Protein AF-A0A1W9L4B0-F1 (afdb_monomer)

Sequence (351 aa):
MLAENKHLSEQSFVSPEITARKERYLELEELLEFAAEQGKLQPAQITGEDGSLETISLADEVKALKAIFFYGKPLTSDELSRAEARQEKLYAAMIELVKPVAVDTLRATSSKEKNFVKRSSPLVGIFLGKWSVGHNFFRQTFWLAILLVLLLITSFVTKNLVQDTSVETWVFKILNVFDAFTLGAIGAIVFLYKNLTTFYVDRTLDPDKLATDWLRIFMGALSGGLMAMLFSEQAGISSSVDQLGLGAGAAGFLAGYSVEYFYRTLDRIIDALVPGKGADNPRRPQPSPEQLQQETLIALLNRTTDPEDKAAIRRLLASTVGGQTVPPAEERFPDKEKQREIAPDTSSAVG

Secondary structure (DSSP, 8-state):
---S-SSSS------HHHHHHHHHHHHHHHHHHHHHHTT--PPEEEE-TTS-EEEE-HHHHHHHHHIIIIISPPPPHHHHHHHHHHHHHHHHHHHHHHTT--HHHHHHH-S--------S-HHHHHHHTT--HHHHHHHHHHHHHHHHHHHHHHHHHHHHHSTT--S-HHHHHHHHHHHHHHHHHHHHHHHHHHHHHHHHHTT---HHHHHHHHHHHHHHHHHHHHHHHHHHHH----SSSGGG-HHHHHHHHHHHHTHHHHHHHHHHHHHHHSTTS-TTS--PPPPPHHHHHHHHHHHHHHH---HHHHHHHHHHHHHHTTS--PPPGGGS---TTTTSS----------

pLDDT: mean 82.15, std 15.05, range [46.22, 97.62]

Mean predicted aligned error: 11.8 Å

Nearest PDB structures (foldseek):
  7a0g-assembly1_FFF  TM=1.495E-01  e=9.382E+00  Serratia marcescens

Solvent-accessible surface area (backbone atoms only — not comparable to full-atom values): 20446 Å² total; per-residue (Å²): 145,88,83,87,72,79,80,74,76,72,71,64,85,72,52,69,66,60,53,53,49,52,51,57,49,49,52,48,52,52,51,50,50,50,31,51,76,68,70,60,73,61,68,42,76,42,72,43,98,87,67,47,78,41,78,41,55,61,68,60,52,54,52,52,50,47,44,55,79,76,71,48,71,93,69,53,74,65,59,46,54,52,50,50,55,51,50,52,53,52,44,54,53,46,43,65,73,44,59,89,33,47,70,68,12,41,54,24,61,32,87,80,58,74,79,72,75,85,71,91,47,72,70,54,44,72,73,46,57,90,58,21,64,47,57,34,50,56,46,48,54,48,54,49,50,52,52,49,52,51,50,49,50,50,54,52,50,52,59,68,71,50,74,84,56,95,74,61,77,61,61,59,53,52,50,58,54,48,48,24,23,44,35,0,27,48,21,17,46,54,45,48,51,58,52,49,52,53,28,53,76,67,30,50,36,52,70,77,54,52,63,54,50,53,53,46,30,53,50,5,13,53,46,0,24,52,44,15,50,55,46,60,68,69,52,79,63,90,59,86,71,61,81,70,54,50,66,33,46,49,47,2,18,52,33,4,42,34,44,70,58,46,52,58,47,50,52,52,50,50,58,68,71,44,88,79,72,62,91,80,65,67,75,70,68,76,63,49,75,66,50,50,50,50,53,51,51,52,52,47,48,73,66,54,84,54,70,66,59,42,53,52,48,50,52,52,52,45,62,75,62,66,76,63,80,75,75,70,79,81,79,76,64,78,66,76,75,72,69,72,81,77,72,82,84,89,80,85,81,88,133

Radius of gyration: 32.41 Å; Cα contacts (8 Å, |Δi|>4): 277; chains: 1; bounding box: 70×121×82 Å

Structure (mmCIF, N/CA/C/O backbone):
data_AF-A0A1W9L4B0-F1
#
_entry.id   AF-A0A1W9L4B0-F1
#
loop_
_atom_site.group_PDB
_atom_site.id
_atom_site.type_symbol
_atom_site.label_atom_id
_atom_site.label_alt_id
_atom_site.label_comp_id
_atom_site.label_asym_id
_atom_site.label_entity_id
_atom_site.label_seq_id
_atom_site.pdbx_PDB_ins_code
_atom_site.Cartn_x
_atom_site.Cartn_y
_atom_site.Cartn_z
_atom_site.occupancy
_atom_site.B_iso_or_equiv
_atom_site.auth_seq_id
_atom_site.auth_comp_id
_atom_site.auth_asym_id
_atom_site.auth_atom_id
_atom_site.pdbx_PDB_model_num
ATOM 1 N N . MET A 1 1 ? 11.310 38.223 41.262 1.00 47.50 1 MET A N 1
ATOM 2 C CA . MET A 1 1 ? 11.555 37.268 40.157 1.00 47.50 1 MET A CA 1
ATOM 3 C C . MET A 1 1 ? 11.846 35.856 40.693 1.00 47.50 1 MET A C 1
ATOM 5 O O . MET A 1 1 ? 12.902 35.316 40.413 1.00 47.50 1 MET A O 1
ATOM 9 N N . LEU A 1 2 ? 10.950 35.253 41.490 1.00 49.56 2 LEU A N 1
ATOM 10 C CA . LEU A 1 2 ? 11.159 33.902 42.061 1.00 49.56 2 LEU A CA 1
ATOM 11 C C . LEU A 1 2 ? 9.832 33.168 42.377 1.00 49.56 2 LEU A C 1
ATOM 13 O O . LEU A 1 2 ? 9.786 32.302 43.241 1.00 49.56 2 LEU A O 1
ATOM 17 N N . ALA A 1 3 ? 8.738 33.517 41.687 1.00 49.25 3 ALA A N 1
ATOM 18 C CA . ALA A 1 3 ? 7.396 32.976 41.953 1.00 49.25 3 ALA A CA 1
ATOM 19 C C . ALA A 1 3 ? 6.744 32.290 40.734 1.00 49.25 3 ALA A C 1
ATOM 21 O O . ALA A 1 3 ? 5.537 32.087 40.720 1.00 49.25 3 ALA A O 1
ATOM 22 N N . GLU A 1 4 ? 7.528 31.908 39.722 1.00 50.75 4 GLU A N 1
ATOM 23 C CA . GLU A 1 4 ? 7.013 31.381 38.446 1.00 50.75 4 GLU A CA 1
ATOM 24 C C . GLU A 1 4 ? 7.604 30.002 38.105 1.00 50.75 4 GLU A C 1
ATOM 26 O O . GLU A 1 4 ? 7.985 29.729 36.976 1.00 50.75 4 GLU A O 1
ATOM 31 N N . ASN A 1 5 ? 7.750 29.123 39.104 1.00 51.97 5 ASN A N 1
ATOM 32 C CA . ASN A 1 5 ? 8.267 27.765 38.869 1.00 51.97 5 ASN A CA 1
ATOM 33 C C . ASN A 1 5 ? 7.573 26.662 39.685 1.00 51.97 5 ASN A C 1
ATOM 35 O O . ASN A 1 5 ? 8.077 25.547 39.778 1.00 51.97 5 ASN A O 1
ATOM 39 N N . LYS A 1 6 ? 6.398 26.943 40.269 1.00 52.62 6 LYS A N 1
ATOM 40 C CA . LYS A 1 6 ? 5.636 25.952 41.054 1.00 52.62 6 LYS A CA 1
ATOM 41 C C . LYS A 1 6 ? 4.584 25.175 40.247 1.00 52.62 6 LYS A C 1
ATOM 43 O O . LYS A 1 6 ? 4.010 24.235 40.774 1.00 52.62 6 LYS A O 1
ATOM 48 N N . HIS A 1 7 ? 4.362 25.523 38.976 1.00 52.81 7 HIS A N 1
ATOM 49 C CA . HIS A 1 7 ? 3.397 24.835 38.102 1.00 52.81 7 HIS A CA 1
ATOM 50 C C . HIS A 1 7 ? 3.998 23.717 37.233 1.00 52.81 7 HIS A C 1
ATOM 52 O O . HIS A 1 7 ? 3.255 23.014 36.557 1.00 52.81 7 HIS A O 1
ATOM 58 N N . LEU A 1 8 ? 5.322 23.515 37.256 1.00 53.22 8 LEU A N 1
ATOM 59 C CA . LEU A 1 8 ? 5.997 22.505 36.426 1.00 53.22 8 LEU A CA 1
ATOM 60 C C . LEU A 1 8 ? 6.306 21.186 37.158 1.00 53.22 8 LEU A C 1
ATOM 62 O O . LEU A 1 8 ? 6.739 20.238 36.511 1.00 53.22 8 LEU A O 1
ATOM 66 N N . SER A 1 9 ? 6.063 21.081 38.473 1.00 52.91 9 SER A N 1
ATOM 67 C CA . SER A 1 9 ? 6.316 19.845 39.239 1.00 52.91 9 SER A CA 1
ATOM 68 C C . SER A 1 9 ? 5.077 18.975 39.480 1.00 52.91 9 SER A C 1
ATOM 70 O O . SER A 1 9 ? 5.201 17.906 40.064 1.00 52.91 9 SER A O 1
ATOM 72 N N . GLU A 1 10 ? 3.897 19.395 39.019 1.00 50.81 10 GLU A N 1
ATOM 73 C CA . GLU A 1 10 ? 2.692 18.553 38.951 1.00 50.81 10 GLU A CA 1
ATOM 74 C C . GLU A 1 10 ? 2.517 17.950 37.549 1.00 50.81 10 GLU A C 1
ATOM 76 O O . GLU A 1 10 ? 1.405 17.734 37.067 1.00 50.81 10 GLU A O 1
ATOM 81 N N . GLN A 1 11 ? 3.623 17.576 36.894 1.00 54.09 11 GLN A N 1
ATOM 82 C CA . GLN A 1 11 ? 3.571 16.406 36.0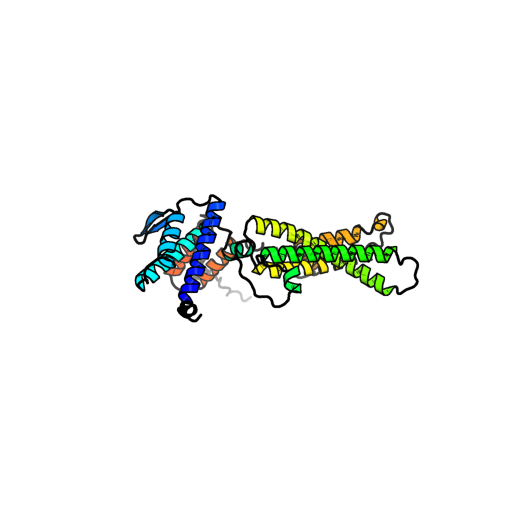18 1.00 54.09 11 GLN A CA 1
ATOM 83 C C . GLN A 1 11 ? 3.329 15.190 36.915 1.00 54.09 11 GLN A C 1
ATOM 85 O O . GLN A 1 11 ? 4.239 14.441 37.262 1.00 54.09 11 GLN A O 1
ATOM 90 N N . SER A 1 12 ? 2.075 15.059 37.354 1.00 56.56 12 SER A N 1
ATOM 91 C CA . SER A 1 12 ? 1.538 13.849 37.949 1.00 56.56 12 SER A CA 1
ATOM 92 C C . SER A 1 12 ? 2.010 12.677 37.099 1.00 56.56 12 SER A C 1
ATOM 94 O O . SER A 1 12 ? 1.970 12.742 35.869 1.00 56.56 12 SER A O 1
ATOM 96 N N . PHE A 1 13 ? 2.526 11.639 37.753 1.00 63.25 13 PHE A N 1
ATOM 97 C CA . PHE A 1 13 ? 2.801 10.359 37.118 1.00 63.25 13 PHE A CA 1
ATOM 98 C C . PHE A 1 13 ? 1.479 9.845 36.541 1.00 63.25 13 PHE A C 1
ATOM 100 O O . PHE A 1 13 ? 0.714 9.153 37.209 1.00 63.25 13 PHE A O 1
ATOM 107 N N . VAL A 1 14 ? 1.167 10.249 35.310 1.00 73.81 14 VAL A N 1
ATOM 108 C CA . VAL A 1 14 ? 0.061 9.683 34.556 1.00 73.81 14 VAL A CA 1
ATOM 109 C C . VAL A 1 14 ? 0.474 8.246 34.308 1.00 73.81 14 VAL A C 1
ATOM 111 O O . VAL A 1 14 ? 1.443 7.992 33.591 1.00 73.81 14 VAL A O 1
ATOM 114 N N . SER A 1 15 ? -0.214 7.316 34.972 1.00 83.69 15 SER A N 1
ATOM 115 C CA . SER A 1 15 ? 0.025 5.891 34.777 1.00 83.69 15 SER A CA 1
ATOM 116 C C . SER A 1 15 ? -0.012 5.585 33.273 1.00 83.69 15 SER A C 1
ATOM 118 O O . SER A 1 15 ? -0.924 6.071 32.591 1.00 83.69 15 SER A O 1
ATOM 120 N N . PRO A 1 16 ? 0.941 4.802 32.735 1.00 86.38 16 PRO A N 1
ATOM 121 C CA . PRO A 1 16 ? 0.972 4.438 31.317 1.00 86.38 16 PRO A CA 1
ATOM 122 C C . PRO A 1 16 ? -0.358 3.840 30.830 1.00 86.38 16 PRO A C 1
ATOM 124 O O . PRO A 1 16 ? -0.740 4.054 29.682 1.00 86.38 16 PRO A O 1
ATOM 127 N N . GLU A 1 17 ? -1.116 3.188 31.715 1.00 87.31 17 GLU A N 1
ATOM 128 C CA . GLU A 1 17 ? -2.459 2.674 31.425 1.00 87.31 17 GLU A CA 1
ATOM 129 C C . GLU A 1 17 ? -3.461 3.775 31.054 1.00 87.31 17 GLU A C 1
ATOM 131 O O . GLU A 1 17 ? -4.246 3.616 30.123 1.00 87.31 17 GLU A O 1
ATOM 136 N N . ILE A 1 18 ? -3.440 4.917 31.752 1.00 83.81 18 ILE A N 1
ATOM 137 C CA . ILE A 1 18 ? -4.347 6.040 31.464 1.00 83.81 18 ILE A CA 1
ATOM 138 C C . ILE A 1 18 ? -4.028 6.623 30.086 1.00 83.81 18 ILE A C 1
ATOM 140 O O . ILE A 1 18 ? -4.938 6.988 29.342 1.00 83.81 18 ILE A O 1
ATOM 144 N N . THR A 1 19 ? -2.746 6.693 29.733 1.00 86.00 19 THR A N 1
ATOM 145 C CA . THR A 1 19 ? -2.309 7.162 28.415 1.00 86.00 19 THR A CA 1
ATOM 146 C C . THR A 1 19 ? -2.777 6.214 27.310 1.00 86.00 19 THR A C 1
ATOM 148 O O . THR A 1 19 ? -3.401 6.678 26.360 1.00 86.00 19 THR A O 1
ATOM 151 N N . ALA A 1 20 ? -2.579 4.901 27.472 1.00 88.62 20 ALA A N 1
ATOM 152 C CA . ALA A 1 20 ? -3.029 3.899 26.502 1.00 88.62 20 ALA A CA 1
ATOM 153 C C . ALA A 1 20 ? -4.559 3.913 26.303 1.00 88.62 20 ALA A C 1
ATOM 155 O O . ALA A 1 20 ? -5.052 3.800 25.183 1.00 88.62 20 ALA A O 1
ATOM 156 N N . ARG A 1 21 ? -5.333 4.119 27.378 1.00 88.56 21 ARG A N 1
ATOM 157 C CA . ARG A 1 21 ? -6.800 4.263 27.302 1.00 88.56 21 ARG A CA 1
ATOM 158 C C . ARG A 1 21 ? -7.223 5.488 26.502 1.00 88.56 21 ARG A C 1
ATOM 160 O O . ARG A 1 21 ? -8.105 5.397 25.650 1.00 88.56 21 ARG A O 1
ATOM 167 N N . LYS A 1 22 ? -6.585 6.633 26.767 1.00 88.50 22 LYS A N 1
ATOM 168 C CA . LYS A 1 22 ? -6.836 7.872 26.021 1.00 88.50 22 LYS A CA 1
ATOM 169 C C . LYS A 1 22 ? -6.526 7.693 24.541 1.00 88.50 22 LYS A C 1
ATOM 171 O O . LYS A 1 22 ? -7.301 8.162 23.719 1.00 88.50 22 LYS A O 1
ATOM 176 N N . GLU A 1 23 ? -5.445 6.993 24.212 1.00 89.81 23 GLU A N 1
ATOM 177 C CA . GLU A 1 23 ? -5.080 6.681 22.830 1.00 89.81 23 GLU A CA 1
ATOM 178 C C . GLU A 1 23 ? -6.158 5.841 22.133 1.00 89.81 23 GLU A C 1
ATOM 180 O O . GLU A 1 23 ? -6.678 6.267 21.105 1.00 89.81 23 GLU A O 1
ATOM 185 N N . ARG A 1 24 ? -6.613 4.740 22.747 1.00 90.56 24 ARG A N 1
ATOM 186 C CA . ARG A 1 24 ? -7.722 3.930 22.205 1.00 90.56 24 ARG A CA 1
ATOM 187 C C . ARG A 1 24 ? -9.030 4.712 22.059 1.00 90.56 24 ARG A C 1
ATOM 189 O O . ARG A 1 24 ? -9.841 4.415 21.187 1.00 90.56 24 ARG A O 1
ATOM 196 N N . TYR A 1 25 ? -9.293 5.678 22.939 1.00 92.94 25 TYR A N 1
ATOM 197 C CA . TYR A 1 25 ? -10.479 6.526 22.815 1.00 92.94 25 TYR A CA 1
ATOM 198 C C . TYR A 1 25 ? -10.352 7.473 21.612 1.00 92.94 25 TYR A C 1
ATOM 200 O O . TYR A 1 25 ? -11.316 7.665 20.876 1.00 92.94 25 TYR A O 1
ATOM 208 N N . LEU A 1 26 ? -9.167 8.050 21.393 1.00 90.94 26 LEU A N 1
ATOM 209 C CA . LEU A 1 26 ? -8.913 8.902 20.231 1.00 90.94 26 LEU A CA 1
ATOM 210 C C . LEU A 1 26 ? -9.076 8.120 18.922 1.00 90.94 26 LEU A C 1
ATOM 212 O O . LEU A 1 26 ? -9.670 8.644 17.989 1.00 90.94 26 LEU A O 1
ATOM 216 N N . GLU A 1 27 ? -8.652 6.855 18.878 1.00 92.69 27 GLU A N 1
ATOM 217 C CA . GLU A 1 27 ? -8.907 5.964 17.732 1.00 92.69 27 GLU A CA 1
ATOM 218 C C . GLU A 1 27 ? -10.403 5.796 17.451 1.00 92.69 27 GLU A C 1
ATOM 220 O O . GLU A 1 27 ? -10.841 5.846 16.303 1.00 92.69 27 GLU A O 1
ATOM 225 N N . LEU A 1 28 ? -11.205 5.627 18.506 1.00 94.56 28 LEU A N 1
ATOM 226 C CA . LEU A 1 28 ? -12.656 5.529 18.386 1.00 94.56 28 LEU A CA 1
ATOM 227 C C . LEU A 1 28 ? -13.274 6.836 17.863 1.00 94.56 28 LEU A C 1
ATOM 229 O O . LEU A 1 28 ? -14.196 6.795 17.050 1.00 94.56 28 LEU A O 1
ATOM 233 N N . GLU A 1 29 ? -12.764 7.989 18.302 1.00 94.12 29 GLU A N 1
ATOM 234 C CA . GLU A 1 29 ? -13.189 9.307 17.812 1.00 94.12 29 GLU A CA 1
ATOM 235 C C . GLU A 1 29 ? -12.826 9.505 16.329 1.00 94.12 29 GLU A C 1
ATOM 237 O O . GLU A 1 29 ? -13.650 10.006 15.565 1.00 94.12 29 GLU A O 1
ATOM 242 N N . GLU A 1 30 ? -11.650 9.049 15.893 1.00 92.88 30 GLU A N 1
ATOM 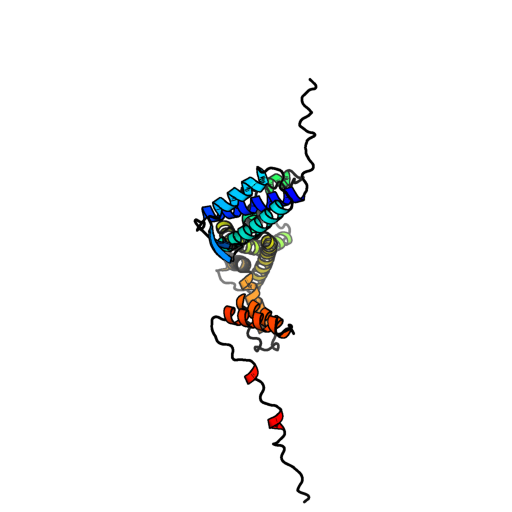243 C CA . GLU A 1 30 ? -11.241 9.077 14.482 1.00 92.88 30 GLU A CA 1
ATOM 244 C C . GLU A 1 30 ? -12.115 8.172 13.603 1.00 92.88 30 GLU A C 1
ATOM 246 O O . GLU A 1 30 ? -12.530 8.579 12.515 1.00 92.88 30 GLU A O 1
ATOM 251 N N . LEU A 1 31 ? -12.447 6.967 14.080 1.00 94.56 31 LEU A N 1
ATOM 252 C CA . LEU A 1 31 ? -13.381 6.066 13.397 1.00 94.56 31 LEU A CA 1
ATOM 253 C C . LEU A 1 31 ? -14.778 6.684 13.283 1.00 94.56 31 LEU A C 1
ATOM 255 O O . LEU A 1 31 ? -15.398 6.603 12.222 1.00 94.56 31 LEU A O 1
ATOM 259 N N . LEU A 1 32 ? -15.262 7.318 14.356 1.00 95.00 32 LEU A N 1
ATOM 260 C CA . LEU A 1 32 ? -16.547 8.013 14.375 1.00 95.00 32 LEU A CA 1
ATOM 261 C C . LEU A 1 32 ? -16.565 9.172 13.370 1.00 95.00 32 LEU A C 1
ATOM 263 O O . LEU A 1 32 ? -17.523 9.296 12.608 1.00 95.00 32 LEU A O 1
ATOM 267 N N . GLU A 1 33 ? -15.523 10.010 13.356 1.00 93.56 33 GLU A N 1
ATOM 268 C CA . GLU A 1 33 ? -15.392 11.123 12.409 1.00 93.56 33 GLU A CA 1
ATOM 269 C C . GLU A 1 33 ? -15.383 10.602 10.968 1.00 93.56 33 GLU A C 1
ATOM 271 O O . GLU A 1 33 ? -16.130 11.099 10.127 1.00 93.56 33 GLU A O 1
ATOM 276 N N . PHE A 1 34 ? -14.626 9.538 10.691 1.00 93.75 34 PHE A N 1
ATOM 277 C CA . PHE A 1 34 ? -14.614 8.917 9.371 1.00 93.75 34 PHE A CA 1
ATOM 278 C C . PHE A 1 34 ? -15.983 8.341 8.977 1.00 93.75 34 PHE A C 1
ATOM 280 O O . PHE A 1 34 ? -16.453 8.570 7.862 1.00 93.75 34 PHE A O 1
ATOM 287 N N . ALA A 1 35 ? -16.667 7.635 9.882 1.00 93.75 35 ALA A N 1
ATOM 288 C CA . ALA A 1 35 ? -18.017 7.133 9.633 1.00 93.75 35 ALA A CA 1
ATOM 289 C C . ALA A 1 35 ? -19.009 8.279 9.356 1.00 93.75 35 ALA A C 1
ATOM 291 O O . ALA A 1 35 ? -19.893 8.134 8.505 1.00 93.75 35 ALA A O 1
ATOM 292 N N . ALA A 1 36 ? -18.841 9.424 10.028 1.00 93.94 36 ALA A N 1
ATOM 293 C CA . ALA A 1 36 ? -19.621 10.638 9.796 1.00 93.94 36 ALA A CA 1
ATOM 294 C C . ALA A 1 36 ? -19.380 11.213 8.398 1.00 93.94 36 ALA A C 1
ATOM 296 O O . ALA A 1 36 ? -20.339 11.476 7.673 1.00 93.94 36 ALA A O 1
ATOM 297 N N . GLU A 1 37 ? -18.112 11.355 8.000 1.00 92.06 37 GLU A N 1
ATOM 298 C CA . GLU A 1 37 ? -17.707 11.839 6.673 1.00 92.06 37 GLU A CA 1
ATOM 299 C C . GLU A 1 37 ? -18.273 10.962 5.546 1.00 92.06 37 GLU A C 1
ATOM 301 O O . GLU A 1 37 ? -18.650 11.470 4.492 1.00 92.06 37 GLU A O 1
ATOM 306 N N . GLN A 1 38 ? -18.376 9.651 5.777 1.00 92.12 38 GLN A N 1
ATOM 307 C CA . GLN A 1 38 ? -18.944 8.692 4.825 1.00 92.12 38 GLN A CA 1
ATOM 308 C C . GLN A 1 38 ? -20.481 8.634 4.845 1.00 92.12 38 GLN A C 1
ATOM 310 O O . GLN A 1 38 ? -21.070 7.854 4.098 1.00 92.12 38 GLN A O 1
ATOM 315 N N . GLY A 1 39 ? -21.151 9.399 5.716 1.00 92.69 39 GLY A N 1
ATOM 316 C CA . GLY A 1 39 ? -22.606 9.329 5.889 1.00 92.69 39 GLY A CA 1
ATOM 317 C C . GLY A 1 39 ? -23.094 7.972 6.413 1.00 92.69 39 GLY A C 1
ATOM 318 O O . GLY A 1 39 ? -24.256 7.616 6.222 1.00 92.69 39 GLY A O 1
ATOM 319 N N . LYS A 1 40 ? -22.212 7.198 7.061 1.00 91.56 40 LYS A N 1
ATOM 320 C CA . LYS A 1 40 ? -22.497 5.851 7.577 1.00 91.56 40 LYS A CA 1
ATOM 321 C C . LYS A 1 40 ? -22.986 5.843 9.025 1.00 91.56 40 LYS A C 1
ATOM 323 O O . LYS A 1 40 ? -23.277 4.770 9.538 1.00 91.56 40 LYS A O 1
ATOM 328 N N . LEU A 1 41 ? -23.112 7.001 9.679 1.00 90.00 41 LEU A N 1
ATOM 329 C CA . LEU A 1 41 ? -23.672 7.122 11.032 1.00 90.00 41 LEU A CA 1
ATOM 330 C C . LEU A 1 41 ? -25.184 6.870 11.045 1.00 90.00 41 LEU A C 1
ATOM 332 O O . LEU A 1 41 ? -25.990 7.774 11.250 1.00 90.00 41 LEU A O 1
ATOM 336 N N . GLN A 1 42 ? -25.574 5.627 10.807 1.00 87.88 42 GLN A N 1
ATOM 337 C CA . GLN A 1 42 ? -26.910 5.153 11.121 1.00 87.88 42 GLN A CA 1
ATOM 338 C C . GLN A 1 42 ? -26.923 4.662 12.575 1.00 87.88 42 GLN A C 1
ATOM 340 O O . GLN A 1 42 ? -25.891 4.197 13.069 1.00 87.88 42 GLN A O 1
ATOM 345 N N . PRO A 1 43 ? -28.057 4.784 13.287 1.00 86.56 43 PRO A N 1
ATOM 346 C CA . PRO A 1 43 ? -28.186 4.212 14.621 1.00 86.56 43 PRO A CA 1
ATOM 347 C C . PRO A 1 43 ? -27.888 2.711 14.554 1.00 86.56 43 PRO A C 1
ATOM 349 O O . PRO A 1 43 ? -28.512 1.981 13.782 1.00 86.56 43 PRO A O 1
ATOM 352 N N . ALA A 1 44 ? -26.911 2.263 15.340 1.00 84.19 44 ALA A N 1
ATOM 353 C CA . ALA A 1 44 ? -26.537 0.859 15.398 1.00 84.19 44 ALA A CA 1
ATOM 354 C C . ALA A 1 44 ? -27.460 0.133 16.378 1.00 84.19 44 ALA A C 1
ATOM 356 O O . ALA A 1 44 ? -27.790 0.662 17.442 1.00 84.19 44 ALA A O 1
ATOM 357 N N . GLN A 1 45 ? -27.873 -1.081 16.017 1.00 84.38 45 GLN A N 1
ATOM 358 C CA . GLN A 1 45 ? -28.513 -1.987 16.962 1.00 84.38 45 GLN A CA 1
ATOM 359 C C . GLN A 1 45 ? -27.411 -2.686 17.748 1.00 84.38 45 GLN A C 1
ATOM 361 O O . GLN A 1 45 ? -26.637 -3.457 17.184 1.00 84.38 45 GLN A O 1
ATOM 366 N N . ILE A 1 46 ? -27.317 -2.379 19.036 1.00 82.56 46 ILE A N 1
ATOM 367 C CA . ILE A 1 46 ? -26.367 -3.009 19.947 1.00 82.56 46 ILE A CA 1
ATOM 368 C C . ILE A 1 46 ? -27.176 -3.862 20.919 1.00 82.56 46 ILE A C 1
ATOM 370 O O . ILE A 1 46 ? -28.215 -3.439 21.423 1.00 82.56 46 ILE A O 1
ATOM 374 N N . THR A 1 47 ? -26.703 -5.078 21.178 1.00 81.44 47 THR A N 1
ATOM 375 C CA . THR A 1 47 ? -27.291 -5.940 22.202 1.00 81.44 47 THR A CA 1
ATOM 376 C C . THR A 1 47 ? -26.949 -5.389 23.590 1.00 81.44 47 THR A C 1
ATOM 378 O O . THR A 1 47 ? -25.772 -5.330 23.968 1.00 81.44 47 THR A O 1
ATOM 381 N N . GLY A 1 48 ? -27.974 -4.978 24.336 1.00 82.75 48 GLY A N 1
ATOM 382 C CA . GLY A 1 48 ? -27.893 -4.523 25.721 1.00 82.75 48 GLY A CA 1
ATOM 383 C C . GLY A 1 48 ? -27.417 -5.621 26.677 1.00 82.75 48 GLY A C 1
ATOM 384 O O . GLY A 1 48 ? -27.311 -6.795 26.315 1.00 82.75 48 GLY A O 1
ATOM 385 N N . GLU A 1 49 ? -27.106 -5.247 27.922 1.00 83.19 49 GLU A N 1
ATOM 386 C CA . GLU A 1 49 ? -26.670 -6.204 28.959 1.00 83.19 49 GLU A CA 1
ATOM 387 C C . GLU A 1 49 ? -27.744 -7.249 29.298 1.00 83.19 49 GLU A C 1
ATOM 389 O O . GLU A 1 49 ? -27.416 -8.364 29.696 1.00 83.19 49 GLU A O 1
ATOM 394 N N . ASP A 1 50 ? -29.016 -6.910 29.093 1.00 89.06 50 ASP A N 1
ATOM 395 C CA . ASP A 1 50 ? -30.173 -7.789 29.268 1.00 89.06 50 ASP A CA 1
ATOM 396 C C . ASP A 1 50 ? -30.489 -8.645 28.024 1.00 89.06 50 ASP A C 1
ATOM 398 O O . ASP A 1 50 ? -31.445 -9.421 28.028 1.00 89.06 50 ASP A O 1
ATOM 402 N N . GLY A 1 51 ? -29.691 -8.521 26.958 1.00 86.62 51 GLY A N 1
ATOM 403 C CA . GLY A 1 51 ? -29.908 -9.208 25.687 1.00 86.62 51 GLY A CA 1
ATOM 404 C C . GLY A 1 51 ? -30.917 -8.524 24.759 1.00 86.62 51 GLY A C 1
ATOM 405 O O . GLY A 1 51 ? -31.161 -9.037 23.665 1.00 86.62 51 GLY A O 1
ATOM 406 N N . SER A 1 52 ? -31.503 -7.390 25.154 1.00 90.88 52 SER A N 1
ATOM 407 C CA . SER A 1 52 ? -32.411 -6.629 24.293 1.00 90.88 52 SER A CA 1
ATOM 408 C C . SER A 1 52 ? -31.646 -5.906 23.175 1.00 90.88 52 SER A C 1
ATOM 410 O O . SER A 1 52 ? -30.472 -5.574 23.318 1.00 90.88 52 SER A O 1
ATOM 412 N N . LEU A 1 53 ? -32.282 -5.696 22.019 1.00 88.69 53 LEU A N 1
ATOM 413 C CA . LEU A 1 53 ? -31.706 -4.890 20.938 1.00 88.69 53 LEU A CA 1
ATOM 414 C C . LEU A 1 53 ? -32.061 -3.425 21.181 1.00 88.69 53 LEU A C 1
ATOM 416 O O . LEU A 1 53 ? -33.209 -3.024 20.991 1.00 88.69 53 LEU A O 1
ATOM 420 N N . GLU A 1 54 ? -31.073 -2.628 21.567 1.00 90.12 54 GLU A N 1
ATOM 421 C CA . GLU A 1 54 ? -31.226 -1.187 21.720 1.00 90.12 54 GLU A CA 1
ATOM 422 C C . GLU A 1 54 ? -30.676 -0.480 20.477 1.00 90.12 54 GLU A C 1
ATOM 424 O O . GLU A 1 54 ? -29.555 -0.732 20.029 1.00 90.12 54 GLU A O 1
ATOM 429 N N . THR A 1 55 ? -31.465 0.423 19.892 1.00 89.31 55 THR A N 1
ATOM 430 C CA . THR A 1 55 ? -30.961 1.368 18.888 1.00 89.31 55 THR A CA 1
ATOM 431 C C . THR A 1 55 ? -30.265 2.508 19.597 1.00 89.31 55 THR A C 1
ATOM 433 O O . THR A 1 55 ? -30.921 3.358 20.201 1.00 89.31 55 THR A O 1
ATOM 436 N N . ILE A 1 56 ? -28.942 2.538 19.488 1.00 88.69 56 ILE A N 1
ATOM 437 C CA . ILE A 1 56 ? -28.122 3.531 20.162 1.00 88.69 56 ILE A CA 1
ATOM 438 C C . ILE A 1 56 ? -27.445 4.430 19.124 1.00 88.69 56 ILE A C 1
ATOM 440 O O . ILE A 1 56 ? -26.915 3.982 18.103 1.00 88.69 56 ILE A O 1
ATOM 444 N N . SER A 1 57 ? -27.468 5.736 19.390 1.00 93.75 57 SER A N 1
ATOM 445 C CA . SER A 1 57 ? -26.692 6.721 18.642 1.00 93.75 57 SER A CA 1
ATOM 446 C C . SER A 1 57 ? -25.218 6.583 19.020 1.00 93.75 57 SER A C 1
ATOM 448 O O . SER A 1 57 ? -24.789 7.016 20.090 1.00 93.75 57 SER A O 1
ATOM 450 N N . LEU A 1 58 ? -24.429 5.978 18.129 1.00 92.94 58 LEU A N 1
ATOM 451 C CA . LEU A 1 58 ? -22.993 5.764 18.331 1.00 92.94 58 LEU A CA 1
ATOM 452 C C . LEU A 1 58 ? -22.240 7.062 18.681 1.00 92.94 58 LEU A C 1
ATOM 454 O O . LEU A 1 58 ? -21.295 7.042 19.464 1.00 92.94 58 LEU A O 1
ATOM 458 N N . ALA A 1 59 ? -22.663 8.202 18.129 1.00 93.69 59 ALA A N 1
ATOM 459 C CA . ALA A 1 59 ? -22.044 9.494 18.413 1.00 93.69 59 ALA A CA 1
ATOM 460 C C . ALA A 1 59 ? -22.266 9.947 19.867 1.00 93.69 59 ALA A C 1
ATO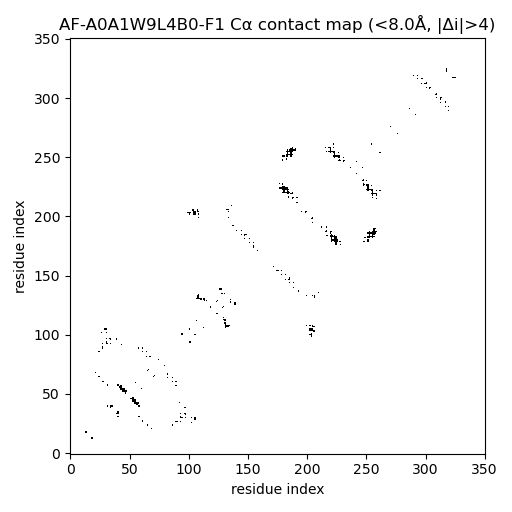M 462 O O . ALA A 1 59 ? -21.342 10.455 20.508 1.00 93.69 59 ALA A O 1
ATOM 463 N N . ASP A 1 60 ? -23.471 9.739 20.401 1.00 94.75 60 ASP A N 1
ATOM 464 C CA . ASP A 1 60 ? -23.809 10.119 21.776 1.00 94.75 60 ASP A CA 1
ATOM 465 C C . ASP A 1 60 ? -23.078 9.235 22.791 1.00 94.75 60 ASP A C 1
ATOM 467 O O . ASP A 1 60 ? -22.589 9.721 23.811 1.00 94.75 60 ASP A O 1
ATOM 471 N N . GLU A 1 61 ? -22.912 7.958 22.461 1.00 93.88 61 GLU A N 1
ATOM 472 C CA . GLU A 1 61 ? -22.152 6.979 23.236 1.00 93.88 61 GLU A CA 1
ATOM 473 C C . GLU A 1 61 ? -20.668 7.319 23.348 1.00 93.88 61 GLU A C 1
ATOM 475 O O . GLU A 1 61 ? -20.104 7.368 24.445 1.00 93.88 61 GLU A O 1
ATOM 480 N N . VAL A 1 62 ? -20.033 7.620 22.213 1.00 94.00 62 VAL A N 1
ATOM 481 C CA . VAL A 1 62 ? -18.632 8.055 22.188 1.00 94.00 62 VAL A CA 1
ATOM 482 C C . VAL A 1 62 ? -18.475 9.350 22.989 1.00 94.00 62 VAL A C 1
ATOM 484 O O . VAL A 1 62 ? -17.555 9.475 23.798 1.00 94.00 62 VAL A O 1
ATOM 487 N N . LYS A 1 63 ? -19.418 10.293 22.867 1.00 94.94 63 LYS A N 1
ATOM 488 C CA . LYS A 1 63 ? -19.416 11.534 23.654 1.00 94.94 63 LYS A CA 1
ATOM 489 C C . LYS A 1 63 ? -19.576 11.281 25.159 1.00 94.94 63 LYS A C 1
ATOM 491 O O . LYS A 1 63 ? -18.910 11.950 25.955 1.00 94.94 63 LYS A O 1
ATOM 496 N N . ALA A 1 64 ? -20.410 10.321 25.556 1.00 93.88 64 ALA A N 1
ATOM 497 C CA . ALA A 1 64 ? -20.559 9.911 26.950 1.00 93.88 64 ALA A CA 1
ATOM 498 C C . ALA A 1 64 ? -19.257 9.299 27.496 1.00 93.88 64 ALA A C 1
ATOM 500 O O . ALA A 1 64 ? -18.811 9.676 28.582 1.00 93.88 64 ALA A O 1
ATOM 501 N N . LEU A 1 65 ? -18.581 8.443 26.720 1.00 93.19 65 LEU A N 1
ATOM 502 C CA . LEU A 1 65 ? -17.258 7.920 27.081 1.00 93.19 65 LEU A CA 1
ATOM 503 C C . LEU A 1 65 ? -16.200 9.025 27.190 1.00 93.19 65 LEU A C 1
ATOM 505 O O . LEU A 1 65 ? -15.379 8.989 28.109 1.00 93.19 65 LEU A O 1
ATOM 509 N N . LYS A 1 66 ? -16.244 10.050 26.329 1.00 94.38 66 LYS A N 1
ATOM 510 C CA . LYS A 1 66 ? -15.355 11.221 26.437 1.00 94.38 66 LYS A CA 1
ATOM 511 C C . LYS A 1 66 ? -15.483 11.902 27.791 1.00 94.38 66 LYS A C 1
ATOM 513 O O . LYS A 1 66 ? -14.479 12.254 28.411 1.00 94.38 66 LYS A O 1
ATOM 518 N N . ALA A 1 67 ? -16.724 12.094 28.242 1.00 93.12 67 ALA A N 1
ATOM 519 C CA . ALA A 1 67 ? -17.017 12.707 29.531 1.00 93.12 67 ALA A CA 1
ATOM 520 C C . ALA A 1 67 ? -16.381 11.912 30.677 1.00 93.12 67 ALA A C 1
ATOM 522 O O . ALA A 1 67 ? -15.757 12.506 31.554 1.00 93.12 67 ALA A O 1
ATOM 523 N N . ILE A 1 68 ? -16.460 10.581 30.610 1.00 89.75 68 ILE A N 1
ATOM 524 C CA . ILE A 1 68 ? -15.888 9.666 31.601 1.00 89.75 68 ILE A CA 1
ATOM 525 C C . ILE A 1 68 ? -14.353 9.743 31.608 1.00 89.75 68 ILE A C 1
ATOM 527 O O . ILE A 1 68 ? -13.764 10.014 32.652 1.00 89.75 68 ILE A O 1
ATOM 531 N N . PHE A 1 69 ? -13.694 9.572 30.457 1.00 89.31 69 PHE A N 1
ATOM 532 C CA . PHE A 1 69 ? -12.229 9.457 30.399 1.00 89.31 69 PHE A CA 1
ATOM 533 C C . PHE A 1 69 ? -11.463 10.782 30.538 1.00 89.31 69 PHE A C 1
ATOM 535 O O . PHE A 1 69 ? -10.300 10.768 30.953 1.00 89.31 69 PHE A O 1
ATOM 542 N N . PHE A 1 70 ? -12.066 11.922 30.180 1.00 90.00 70 PHE A N 1
ATOM 543 C CA . PHE A 1 70 ? -11.364 13.216 30.150 1.00 90.00 70 PHE A CA 1
ATOM 544 C C . PHE A 1 70 ? -11.837 14.219 31.200 1.00 90.00 70 PHE A C 1
ATOM 546 O O . PHE A 1 70 ? -11.042 15.065 31.608 1.00 90.00 70 PHE A O 1
ATOM 553 N N . TYR A 1 71 ? -13.098 14.145 31.632 1.00 87.56 71 TYR A N 1
ATOM 554 C CA . TYR A 1 71 ? -13.714 15.177 32.475 1.00 87.56 71 TYR A CA 1
ATOM 555 C C . TYR A 1 71 ? -14.299 14.633 33.788 1.00 87.56 71 TYR A C 1
ATOM 557 O O . TYR A 1 71 ? -14.759 15.412 34.624 1.00 87.56 71 TYR A O 1
ATOM 565 N N . GLY A 1 72 ? -14.286 13.313 33.978 1.00 82.75 72 GLY A N 1
ATOM 566 C CA . GLY A 1 72 ? -14.821 12.651 35.159 1.00 82.75 72 GLY A CA 1
ATOM 567 C C . GLY A 1 72 ? -13.984 12.874 36.419 1.00 82.75 72 GLY A C 1
ATOM 568 O O . GLY A 1 72 ? -12.787 13.161 36.376 1.00 82.75 72 GLY A O 1
ATOM 569 N N . LYS A 1 73 ? -14.633 12.691 37.574 1.00 89.62 73 LYS A N 1
ATOM 570 C CA . LYS A 1 73 ? -13.937 12.446 38.847 1.00 89.62 73 LYS A CA 1
ATOM 571 C C . LYS A 1 73 ? -13.090 11.167 38.721 1.00 89.62 73 LYS A C 1
ATOM 573 O O . LYS A 1 73 ? -13.396 10.346 37.858 1.00 89.62 73 LYS A O 1
ATOM 578 N N . PRO A 1 74 ? -12.057 10.969 39.563 1.00 87.75 74 PRO A N 1
ATOM 579 C CA . PRO A 1 74 ? -11.334 9.700 39.606 1.00 87.75 74 PRO A CA 1
ATOM 580 C C . PRO A 1 74 ? -12.329 8.542 39.736 1.00 87.75 74 PRO A C 1
ATOM 582 O O . PRO A 1 74 ? -13.099 8.487 40.695 1.00 87.75 74 PRO A O 1
ATOM 585 N N . LEU A 1 75 ? -12.338 7.684 38.718 1.00 88.62 75 LEU A N 1
ATOM 586 C CA . LEU A 1 75 ? -13.263 6.565 38.587 1.00 88.62 75 LEU A CA 1
ATOM 587 C C . LEU A 1 75 ? -12.901 5.467 39.578 1.00 88.62 75 LEU A C 1
ATOM 589 O O . LEU A 1 75 ? -11.723 5.202 39.835 1.00 88.62 75 LEU A O 1
ATOM 593 N N . THR A 1 76 ? -13.921 4.799 40.103 1.00 93.19 76 THR A N 1
ATOM 594 C CA . THR A 1 76 ? -13.713 3.535 40.809 1.00 93.19 76 THR A CA 1
ATOM 595 C C . THR A 1 76 ? -13.259 2.454 39.823 1.00 93.19 76 THR A C 1
ATOM 597 O O . THR A 1 76 ? -13.525 2.533 38.621 1.00 93.19 76 THR A O 1
ATOM 600 N N . SER A 1 77 ? -12.569 1.423 40.321 1.00 92.12 77 SER A N 1
ATOM 601 C CA . SER A 1 77 ? -12.083 0.314 39.482 1.00 92.12 77 SER A CA 1
ATOM 602 C C . SER A 1 77 ? -13.212 -0.370 38.695 1.00 92.12 77 SER A C 1
ATOM 604 O O . SER A 1 77 ? -13.018 -0.763 37.544 1.00 92.12 77 SER A O 1
ATOM 606 N N . ASP A 1 78 ? -14.402 -0.470 39.290 1.00 94.19 78 ASP A N 1
ATOM 607 C CA . ASP A 1 78 ? -15.580 -1.072 38.658 1.00 94.19 78 ASP A CA 1
ATOM 608 C C . ASP A 1 78 ? -16.137 -0.204 37.525 1.00 94.19 78 ASP A C 1
ATOM 610 O O . ASP A 1 78 ? -16.419 -0.708 36.438 1.00 94.19 78 ASP A O 1
ATOM 614 N N . GLU A 1 79 ? -16.277 1.107 37.743 1.00 92.06 79 GLU A N 1
ATOM 615 C CA . GLU A 1 79 ? -16.747 2.036 36.705 1.00 92.06 79 GLU A CA 1
ATOM 616 C C . GLU A 1 79 ? -15.783 2.080 35.521 1.00 92.06 79 GLU A C 1
ATOM 618 O O . GLU A 1 79 ? -16.210 2.123 34.368 1.00 92.06 79 GLU A O 1
ATOM 623 N N . LEU A 1 80 ? -14.484 2.024 35.812 1.00 90.94 80 LEU A N 1
ATOM 624 C CA . LEU A 1 80 ? -13.438 1.974 34.805 1.00 90.94 80 LEU A CA 1
ATOM 625 C C . LEU A 1 80 ? -13.530 0.697 33.960 1.00 90.94 80 LEU A C 1
ATOM 627 O O . LEU A 1 80 ? -13.531 0.785 32.736 1.00 90.94 80 LEU A O 1
ATOM 631 N N . SER A 1 81 ? -13.696 -0.464 34.599 1.00 91.88 81 SER A N 1
ATOM 632 C CA . SER A 1 81 ? -13.836 -1.751 33.899 1.00 91.88 81 SER A CA 1
ATOM 633 C C . SER A 1 81 ? -15.083 -1.779 33.003 1.00 91.88 81 SER A C 1
ATOM 635 O O . SER A 1 81 ? -15.046 -2.272 31.877 1.00 91.88 81 SER A O 1
ATOM 637 N N . ARG A 1 82 ? -16.199 -1.191 33.463 1.00 93.44 82 ARG A N 1
ATOM 638 C CA . ARG A 1 82 ? -17.424 -1.056 32.653 1.00 93.44 82 ARG A CA 1
ATOM 639 C C . ARG A 1 82 ? -17.238 -0.103 31.475 1.00 93.44 82 ARG A C 1
ATOM 641 O O . ARG A 1 82 ? -17.731 -0.380 30.383 1.00 93.44 82 ARG A O 1
ATOM 648 N N . ALA A 1 83 ? -16.536 1.010 31.680 1.00 92.25 83 ALA A N 1
ATOM 649 C CA . ALA A 1 83 ? -16.234 1.960 30.614 1.00 92.25 83 ALA A CA 1
ATOM 650 C C . ALA A 1 83 ? -15.335 1.336 29.535 1.00 92.25 83 ALA A C 1
ATOM 652 O O . ALA A 1 83 ? -15.593 1.536 28.350 1.00 92.25 83 ALA A O 1
ATOM 653 N N . GLU A 1 84 ? -14.339 0.536 29.926 1.00 92.31 84 GLU A N 1
ATOM 654 C CA . GLU A 1 84 ? -13.487 -0.219 28.997 1.00 92.31 84 GLU A CA 1
ATOM 655 C C . GLU A 1 84 ? -14.291 -1.237 28.184 1.00 92.31 84 GLU A C 1
ATOM 657 O O . GLU A 1 84 ? -14.228 -1.224 26.957 1.00 92.31 84 GLU A O 1
ATOM 662 N N . ALA A 1 85 ? -15.124 -2.053 28.837 1.00 92.69 85 ALA A N 1
ATOM 663 C CA . ALA A 1 85 ? -15.976 -3.015 28.137 1.00 92.69 85 ALA A CA 1
ATOM 664 C C . ALA A 1 85 ? -16.930 -2.324 27.143 1.00 92.69 85 ALA A C 1
ATOM 666 O O . ALA A 1 85 ? -17.152 -2.808 26.031 1.00 92.69 85 ALA A O 1
ATOM 667 N N . ARG A 1 86 ? -17.481 -1.159 27.515 1.00 92.44 86 ARG A N 1
ATOM 668 C CA . ARG A 1 86 ? -18.323 -0.342 26.627 1.00 92.44 86 ARG A CA 1
ATOM 669 C C . ARG A 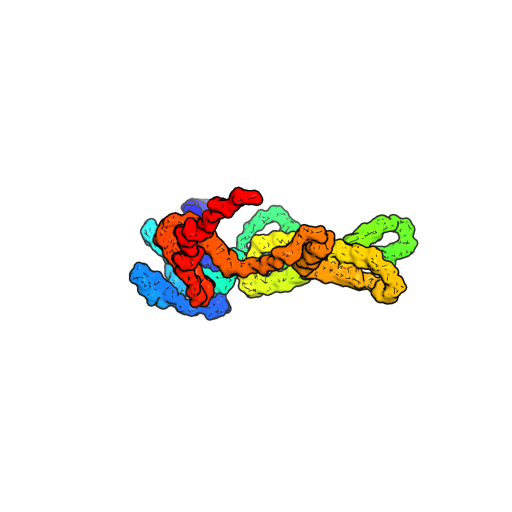1 86 ? -17.525 0.221 25.452 1.00 92.44 86 ARG A C 1
ATOM 671 O O . ARG A 1 86 ? -18.014 0.197 24.324 1.00 92.44 86 ARG A O 1
ATOM 678 N N . GLN A 1 87 ? -16.304 0.691 25.697 1.00 94.12 87 GLN A N 1
ATOM 679 C CA . GLN A 1 87 ? -15.401 1.167 24.654 1.00 94.12 87 GLN A CA 1
ATOM 680 C C . GLN A 1 87 ? -15.073 0.059 23.647 1.00 94.12 87 GLN A C 1
ATOM 682 O O . GLN A 1 87 ? -15.151 0.307 22.448 1.00 94.12 87 GLN A O 1
ATOM 687 N N . GLU A 1 88 ? -14.763 -1.156 24.104 1.00 92.62 88 GLU A N 1
ATOM 688 C CA . GLU A 1 88 ? -14.473 -2.296 23.223 1.00 92.62 88 GLU A CA 1
ATOM 689 C C . GLU A 1 88 ? -15.679 -2.686 22.361 1.00 92.62 88 GLU A C 1
ATOM 691 O O . GLU A 1 88 ? -15.530 -2.901 21.157 1.00 92.62 88 GLU A O 1
ATOM 696 N N . LYS A 1 89 ? -16.890 -2.700 22.937 1.00 91.44 89 LYS A N 1
ATOM 697 C CA . LYS A 1 89 ? -18.132 -2.942 22.182 1.00 91.44 89 LYS A CA 1
ATOM 698 C C . LYS A 1 89 ? -18.352 -1.895 21.087 1.00 91.44 89 LYS A C 1
ATOM 700 O O . LYS A 1 89 ? -18.638 -2.253 19.946 1.00 91.44 89 LYS A O 1
ATOM 705 N N . LEU A 1 90 ? -18.198 -0.609 21.415 1.00 92.50 90 LEU A N 1
ATOM 706 C CA . LEU A 1 90 ? -18.345 0.479 20.440 1.00 92.50 90 LEU A CA 1
ATOM 707 C C . LEU A 1 90 ? -17.267 0.420 19.363 1.00 92.50 90 LEU A C 1
ATOM 709 O O . LEU A 1 90 ? -17.560 0.640 18.194 1.00 92.50 90 LEU A O 1
ATOM 713 N N . TYR A 1 91 ? -16.037 0.091 19.743 1.00 93.00 91 TYR A N 1
ATOM 714 C CA . TYR A 1 91 ? -14.933 -0.071 18.811 1.00 93.00 91 TYR A CA 1
ATOM 715 C C . TYR A 1 91 ? -15.193 -1.210 17.819 1.00 93.00 91 TYR A C 1
ATOM 717 O O . TYR A 1 91 ? -15.043 -1.013 16.615 1.00 93.00 91 TYR A O 1
ATOM 725 N N . ALA A 1 92 ? -15.673 -2.364 18.292 1.00 90.94 92 ALA A N 1
ATOM 726 C CA . ALA A 1 92 ? -16.059 -3.478 17.430 1.00 90.94 92 ALA A CA 1
ATOM 727 C C . ALA A 1 92 ? -17.185 -3.093 16.452 1.00 90.94 92 ALA A C 1
ATOM 729 O O . ALA A 1 92 ? -17.067 -3.348 15.252 1.00 90.94 92 ALA A O 1
ATOM 730 N N . ALA A 1 93 ? -18.231 -2.419 16.944 1.00 91.31 93 ALA A N 1
ATOM 731 C CA . ALA A 1 93 ? -19.337 -1.939 16.113 1.00 91.31 93 ALA A CA 1
ATOM 732 C C . ALA A 1 93 ? -18.873 -0.910 15.066 1.00 91.31 93 ALA A C 1
ATOM 734 O O . ALA A 1 93 ? -19.279 -0.970 13.906 1.00 91.31 93 ALA A O 1
ATOM 735 N N . MET A 1 94 ? -17.981 0.008 15.452 1.00 92.81 94 MET A N 1
ATOM 736 C CA . MET A 1 94 ? -17.400 0.991 14.537 1.00 92.81 94 MET A CA 1
ATOM 737 C C . MET A 1 94 ? -16.566 0.332 13.453 1.00 92.81 94 MET A C 1
ATOM 739 O O . MET A 1 94 ? -16.761 0.640 12.280 1.00 92.81 94 MET A O 1
ATOM 743 N N . ILE A 1 95 ? -15.672 -0.591 13.820 1.00 92.06 95 ILE A N 1
ATOM 744 C CA . ILE A 1 95 ? -14.866 -1.338 12.852 1.00 92.06 95 ILE A CA 1
ATOM 745 C C . ILE A 1 95 ? -15.769 -2.037 11.847 1.00 92.06 95 ILE A C 1
ATOM 747 O O . ILE A 1 95 ? -15.517 -1.952 10.649 1.00 92.06 95 ILE A O 1
ATOM 751 N N . GLU A 1 96 ? -16.823 -2.709 12.310 1.00 91.81 96 GLU A N 1
ATOM 752 C CA . GLU A 1 96 ? -17.766 -3.385 11.425 1.00 91.81 96 GLU A CA 1
ATOM 753 C C . GLU A 1 96 ? -18.442 -2.418 10.448 1.00 91.81 96 GLU A C 1
ATOM 755 O O . GLU A 1 96 ? -18.504 -2.706 9.251 1.00 91.81 96 GLU A O 1
ATOM 760 N N . LEU A 1 97 ? -18.856 -1.247 10.932 1.00 92.12 97 LEU A N 1
ATOM 761 C CA . LEU A 1 97 ? -19.495 -0.202 10.137 1.00 92.12 97 LEU A CA 1
ATOM 762 C C . LEU A 1 97 ? -18.558 0.407 9.079 1.00 92.12 97 LEU A C 1
ATOM 764 O O . LEU A 1 97 ? -18.989 0.735 7.966 1.00 92.12 97 LEU A O 1
ATOM 768 N N . VAL A 1 98 ? -17.272 0.566 9.408 1.00 92.81 98 VAL A N 1
ATOM 769 C CA . VAL A 1 98 ? -16.284 1.195 8.518 1.00 92.81 98 VAL A CA 1
ATOM 770 C C . VAL A 1 98 ? -15.515 0.210 7.636 1.00 92.81 98 VAL A C 1
ATOM 772 O O . VAL A 1 98 ? -14.697 0.661 6.832 1.00 92.81 98 VAL A O 1
ATOM 775 N N . LYS A 1 99 ? -15.787 -1.106 7.698 1.00 90.44 99 LYS A N 1
ATOM 776 C CA . LYS A 1 99 ? -15.143 -2.103 6.817 1.00 90.44 99 LYS A CA 1
ATOM 777 C C . LYS A 1 99 ? -15.169 -1.635 5.349 1.00 90.44 99 LYS A C 1
ATOM 779 O O . LYS A 1 99 ? -16.220 -1.194 4.868 1.00 90.44 99 LYS A O 1
ATOM 784 N N . PRO A 1 100 ? -14.036 -1.722 4.624 1.00 92.31 100 PRO A N 1
ATOM 785 C CA . PRO A 1 100 ? -12.782 -2.420 4.959 1.00 92.31 100 PRO A CA 1
ATOM 786 C C . PRO A 1 100 ? -11.710 -1.578 5.693 1.00 92.31 100 PRO A C 1
ATOM 788 O O . PRO A 1 100 ? -10.546 -1.970 5.714 1.00 92.31 100 PRO A O 1
ATOM 791 N N . VAL A 1 101 ? -12.055 -0.420 6.256 1.00 92.06 101 VAL A N 1
ATOM 792 C CA . VAL A 1 101 ? -11.090 0.507 6.867 1.00 92.06 101 VAL A CA 1
ATOM 793 C C . VAL A 1 101 ? -10.728 0.075 8.292 1.00 92.06 101 VAL A C 1
ATOM 795 O O . VAL A 1 101 ? -11.608 -0.216 9.098 1.00 92.06 101 VAL A O 1
ATOM 798 N N . ALA A 1 102 ? -9.431 0.046 8.605 1.00 92.06 102 ALA A N 1
ATOM 799 C CA . ALA A 1 102 ? -8.912 -0.213 9.946 1.00 92.06 102 ALA A CA 1
ATOM 800 C C . ALA A 1 102 ? -8.319 1.068 10.552 1.00 92.06 102 ALA A C 1
ATOM 802 O O . ALA A 1 102 ? -8.012 2.026 9.841 1.00 92.06 102 ALA A O 1
ATOM 803 N N . VAL A 1 103 ? -8.120 1.093 11.870 1.00 89.31 103 VAL A N 1
ATOM 804 C CA . VAL A 1 103 ? -7.505 2.249 12.548 1.00 89.31 103 VAL A CA 1
ATOM 805 C C . VAL A 1 103 ? -6.109 2.529 12.007 1.00 89.31 103 VAL A C 1
ATOM 807 O O . VAL A 1 103 ? -5.796 3.671 11.683 1.00 89.31 103 VAL A O 1
ATOM 810 N N . ASP A 1 104 ? -5.299 1.492 11.802 1.00 88.12 104 ASP A N 1
ATOM 811 C CA . ASP A 1 104 ? -3.950 1.656 11.259 1.00 88.12 104 ASP A CA 1
ATOM 812 C C . ASP A 1 104 ? -3.965 2.243 9.840 1.00 88.12 104 ASP A C 1
ATOM 814 O O . ASP A 1 104 ? -3.112 3.066 9.498 1.00 88.12 104 ASP A O 1
ATOM 818 N N . THR A 1 105 ? -4.971 1.899 9.025 1.00 91.38 105 THR A N 1
ATOM 819 C CA . THR A 1 105 ? -5.112 2.455 7.670 1.00 91.38 105 THR A CA 1
ATOM 820 C C . THR A 1 105 ? -5.615 3.898 7.692 1.00 91.38 105 THR A C 1
ATOM 822 O O . THR A 1 105 ? -5.187 4.720 6.874 1.00 91.38 105 THR A O 1
ATOM 825 N N . LEU A 1 106 ? -6.464 4.253 8.664 1.00 89.94 106 LEU A N 1
ATOM 826 C CA . LEU A 1 106 ? -6.855 5.642 8.914 1.00 89.94 106 LEU A CA 1
ATOM 827 C C . LEU A 1 106 ? -5.664 6.476 9.360 1.00 89.94 106 LEU A C 1
ATOM 829 O O . LEU A 1 106 ? -5.415 7.520 8.768 1.00 89.94 106 LEU A O 1
ATOM 833 N N . ARG A 1 107 ? -4.873 6.005 10.323 1.00 87.62 107 ARG A N 1
ATOM 834 C CA . ARG A 1 107 ? -3.659 6.695 10.780 1.00 87.62 107 ARG A CA 1
ATOM 835 C C . ARG A 1 107 ? -2.634 6.863 9.663 1.00 87.62 107 ARG A C 1
ATOM 837 O O . ARG A 1 107 ? -2.050 7.934 9.491 1.00 87.62 107 ARG A O 1
ATOM 844 N N . ALA A 1 108 ? -2.462 5.840 8.826 1.00 86.50 108 ALA A N 1
ATOM 845 C CA . ALA A 1 108 ? -1.569 5.902 7.671 1.00 86.50 108 ALA A CA 1
ATOM 846 C C . ALA A 1 108 ? -1.985 6.961 6.629 1.00 86.50 108 ALA A C 1
ATOM 848 O O . ALA A 1 108 ? -1.121 7.448 5.889 1.00 86.50 108 ALA A O 1
ATOM 849 N N . THR A 1 109 ? -3.272 7.329 6.582 1.00 88.00 109 THR A N 1
ATOM 850 C CA . THR A 1 109 ? -3.857 8.281 5.618 1.00 88.00 109 THR A CA 1
ATOM 851 C C . THR A 1 109 ? -4.286 9.620 6.232 1.00 88.00 109 THR A C 1
ATOM 853 O O . THR A 1 109 ? -4.482 10.594 5.506 1.00 88.00 109 THR A O 1
ATOM 856 N N . SER A 1 110 ? -4.379 9.714 7.559 1.00 85.56 110 SER A N 1
ATOM 857 C CA . SER A 1 110 ? -4.808 10.908 8.284 1.00 85.56 110 SER A CA 1
ATOM 858 C C . SER A 1 110 ? -3.735 11.992 8.255 1.00 85.56 110 SER A C 1
ATOM 860 O O . SER A 1 110 ? -2.577 11.781 8.612 1.00 85.56 110 SER A O 1
ATOM 862 N N . SER A 1 111 ? -4.124 13.210 7.878 1.00 78.50 111 SER A N 1
ATOM 863 C CA . SER A 1 111 ? -3.242 14.381 7.932 1.00 78.50 111 SER A CA 1
ATOM 864 C C . SER A 1 111 ? -3.111 14.976 9.338 1.00 78.50 111 SER A C 1
ATOM 866 O O . SER A 1 111 ? -2.284 15.866 9.547 1.00 78.50 111 SER A O 1
ATOM 868 N N . LYS A 1 112 ? -3.960 14.557 10.288 1.00 75.94 112 LYS A N 1
ATOM 869 C CA . LYS A 1 112 ? -4.022 15.142 11.636 1.00 75.94 112 LYS A CA 1
ATOM 870 C C . LYS A 1 112 ? -2.949 14.585 12.564 1.00 75.94 112 LYS A C 1
ATOM 872 O O . LYS A 1 112 ? -2.565 15.269 13.516 1.00 75.94 112 LYS A O 1
ATOM 877 N N . GLU A 1 113 ? -2.437 13.390 12.280 1.00 66.19 113 GLU A N 1
ATOM 878 C CA . GLU A 1 113 ? -1.515 12.721 13.181 1.00 66.19 113 GLU A CA 1
ATOM 879 C C . GLU A 1 113 ? -0.112 13.328 13.103 1.00 66.19 113 GLU A C 1
ATOM 881 O O . GLU A 1 113 ? 0.700 13.070 12.214 1.00 66.19 113 GLU A O 1
ATOM 886 N N . LYS A 1 114 ? 0.175 14.176 14.089 1.00 61.00 114 LYS A N 1
ATOM 887 C CA . LYS A 1 114 ? 1.479 14.798 14.307 1.00 61.00 114 LYS A CA 1
ATOM 888 C C . LYS A 1 114 ? 2.378 13.890 15.145 1.00 61.00 114 LYS A C 1
ATOM 890 O O . LYS A 1 114 ? 3.053 14.387 16.044 1.00 61.00 114 LYS A O 1
ATOM 895 N N . ASN A 1 115 ? 2.402 12.581 14.890 1.00 56.44 115 ASN A N 1
ATOM 896 C CA . ASN A 1 115 ? 3.378 11.707 15.541 1.00 56.44 115 ASN A CA 1
ATOM 897 C C . ASN A 1 115 ? 4.766 12.012 14.976 1.00 56.44 115 ASN A C 1
ATOM 899 O O . ASN A 1 115 ? 5.248 11.461 13.987 1.00 56.44 115 ASN A O 1
ATOM 903 N N . PHE A 1 116 ? 5.388 13.002 15.610 1.00 55.91 116 PHE A N 1
ATOM 904 C CA . PHE A 1 116 ? 6.728 13.472 15.349 1.00 55.91 116 PHE A CA 1
ATOM 905 C C . PHE A 1 116 ? 7.716 12.377 15.734 1.00 55.91 116 PHE A C 1
ATOM 907 O O . PHE A 1 116 ? 8.238 12.358 16.848 1.00 55.91 116 PHE A O 1
ATOM 914 N N . VAL A 1 117 ? 8.062 11.505 14.788 1.00 58.84 117 VAL A N 1
ATOM 915 C CA . VAL A 1 117 ? 9.342 10.804 14.886 1.00 58.84 117 VAL A CA 1
ATOM 916 C C . VAL A 1 117 ? 10.413 11.891 14.847 1.00 58.84 117 VAL A C 1
ATOM 918 O O . VAL A 1 117 ? 10.642 12.525 13.813 1.00 58.84 117 VAL A O 1
ATOM 921 N N . LYS A 1 118 ? 11.023 12.172 16.002 1.00 59.91 118 LYS A N 1
ATOM 922 C CA . LYS A 1 118 ? 12.079 13.175 16.169 1.00 59.91 118 LYS A CA 1
ATOM 923 C C . LYS A 1 118 ? 13.320 12.702 15.405 1.00 59.91 118 LYS A C 1
ATOM 925 O O . LYS A 1 118 ? 14.203 12.063 15.963 1.00 59.91 118 LYS A O 1
ATOM 930 N N . ARG A 1 119 ? 13.352 12.947 14.092 1.00 68.12 119 ARG A N 1
ATOM 931 C CA . ARG A 1 119 ? 14.455 12.535 13.216 1.00 68.12 119 ARG A CA 1
ATOM 932 C C . ARG A 1 119 ? 15.631 13.496 13.364 1.00 68.12 119 ARG A C 1
ATOM 934 O O . ARG A 1 119 ? 15.457 14.710 13.365 1.00 68.12 119 ARG A O 1
ATOM 941 N N . SER A 1 120 ? 16.826 12.925 13.492 1.00 72.00 120 SER A N 1
ATOM 942 C CA . SER A 1 120 ? 18.066 13.620 13.852 1.00 72.00 120 SER A CA 1
ATOM 943 C C . SER A 1 120 ? 18.727 14.401 12.711 1.00 72.00 120 SER A C 1
ATOM 945 O O . SER A 1 120 ? 19.611 15.206 12.982 1.00 72.00 120 SER A O 1
ATOM 947 N N . SER A 1 121 ? 18.321 14.197 11.450 1.00 79.81 121 SER A N 1
ATOM 948 C CA . SER A 1 121 ? 18.982 14.816 10.293 1.00 79.81 121 SER A CA 1
ATOM 949 C C . SER A 1 121 ? 18.092 15.840 9.567 1.00 79.81 121 SER A C 1
ATOM 951 O O . SER A 1 121 ? 16.986 15.494 9.136 1.00 79.81 121 SER A O 1
ATOM 953 N N . PRO A 1 122 ? 18.569 17.084 9.360 1.00 76.19 122 PRO A N 1
ATOM 954 C CA . PRO A 1 122 ? 17.828 18.119 8.637 1.00 76.19 122 PRO A CA 1
ATOM 955 C C . PRO A 1 122 ? 17.631 17.780 7.151 1.00 76.19 122 PRO A C 1
ATOM 957 O O . PRO A 1 122 ? 16.584 18.100 6.592 1.00 76.19 122 PRO A O 1
ATOM 960 N N . LEU A 1 123 ? 18.573 17.060 6.523 1.00 76.94 123 LEU A N 1
ATOM 961 C CA . LEU A 1 123 ? 18.442 16.602 5.131 1.00 76.94 123 LEU A CA 1
ATOM 962 C C . LEU A 1 123 ? 17.297 15.596 4.971 1.00 76.94 123 LEU A C 1
ATOM 964 O O . LEU A 1 123 ? 16.523 15.662 4.017 1.00 76.94 123 LEU A O 1
ATOM 968 N N . VAL A 1 124 ? 17.142 14.708 5.955 1.00 76.88 124 VAL A N 1
ATOM 969 C CA . VAL A 1 124 ? 16.027 13.757 6.003 1.00 76.88 124 VAL A CA 1
ATOM 970 C C . VAL A 1 124 ? 14.707 14.514 6.159 1.00 76.88 124 VAL A C 1
ATOM 972 O O . VAL A 1 124 ? 13.730 14.158 5.512 1.00 76.88 124 VAL A O 1
ATOM 975 N N . GLY A 1 125 ? 14.675 15.606 6.929 1.00 73.12 125 GLY A N 1
ATOM 976 C CA . GLY A 1 125 ? 13.494 16.467 7.059 1.00 73.12 125 GLY A CA 1
ATOM 977 C C . GLY A 1 125 ? 13.037 17.098 5.739 1.00 73.12 125 GLY A C 1
ATOM 978 O O . GLY A 1 125 ? 11.833 17.175 5.487 1.00 73.12 125 GLY A O 1
ATOM 979 N N . ILE A 1 126 ? 13.975 17.481 4.864 1.00 72.62 126 ILE A N 1
ATOM 980 C CA . ILE A 1 126 ? 13.657 18.041 3.541 1.00 72.62 126 ILE A CA 1
ATOM 981 C C . ILE A 1 126 ? 12.969 16.989 2.668 1.00 72.62 126 ILE A C 1
ATOM 983 O O . ILE A 1 126 ? 11.930 17.289 2.081 1.00 72.62 126 ILE A O 1
ATOM 987 N N . PHE A 1 127 ? 13.477 15.754 2.628 1.00 72.00 127 PHE A N 1
ATOM 988 C CA . PHE A 1 127 ? 12.913 14.686 1.791 1.00 72.00 127 PHE A CA 1
ATOM 989 C C . PHE A 1 127 ? 11.662 14.027 2.381 1.00 72.00 127 PHE A C 1
ATOM 991 O O . PHE A 1 127 ? 10.726 13.716 1.647 1.00 72.00 127 PHE A O 1
ATOM 998 N N . LEU A 1 128 ? 11.606 13.856 3.700 1.00 68.31 128 LEU A N 1
ATOM 999 C CA . LEU A 1 128 ? 10.573 13.063 4.365 1.00 68.31 128 LEU A CA 1
ATOM 1000 C C . LEU A 1 128 ? 9.518 13.868 5.118 1.00 68.31 128 LEU A C 1
ATOM 1002 O O . LEU A 1 128 ? 8.548 13.266 5.538 1.00 68.31 128 LEU A O 1
ATOM 1006 N N . GLY A 1 129 ? 9.650 15.189 5.264 1.00 68.69 129 GLY A N 1
ATOM 1007 C CA . GLY A 1 129 ? 8.611 16.038 5.861 1.00 68.69 129 GLY A CA 1
ATOM 1008 C C . GLY A 1 129 ? 8.073 15.558 7.225 1.00 68.69 129 GLY A C 1
ATOM 1009 O O . GLY A 1 129 ? 8.642 14.693 7.886 1.00 68.69 129 GLY A O 1
ATOM 1010 N N . LYS A 1 130 ? 6.982 16.178 7.680 1.00 75.31 130 LYS A N 1
ATOM 1011 C CA . LYS A 1 130 ? 6.271 15.845 8.930 1.00 75.31 130 LYS A CA 1
ATOM 1012 C C . LYS A 1 130 ? 4.863 15.345 8.600 1.00 75.31 130 LYS A C 1
ATOM 1014 O O . LYS A 1 130 ? 3.888 15.888 9.103 1.00 75.31 130 LYS A O 1
ATOM 1019 N N . TRP A 1 131 ? 4.766 14.401 7.671 1.00 80.50 131 TRP A N 1
ATOM 1020 C CA . TRP A 1 131 ? 3.486 13.907 7.166 1.00 80.50 131 TRP A CA 1
ATOM 1021 C C . TRP A 1 131 ? 3.251 12.456 7.584 1.00 80.50 131 TRP A C 1
ATOM 1023 O O . TRP A 1 131 ? 4.182 11.774 8.024 1.00 80.50 131 TRP A O 1
ATOM 1033 N N . SER A 1 132 ? 2.008 11.996 7.421 1.00 83.44 132 SER A N 1
ATOM 1034 C CA . SER A 1 132 ? 1.597 10.599 7.602 1.00 83.44 132 SER A CA 1
ATOM 1035 C C . SER A 1 132 ? 2.498 9.633 6.822 1.00 83.44 132 SER A C 1
ATOM 1037 O O . SER A 1 132 ? 3.064 10.008 5.787 1.00 83.44 132 SER A O 1
ATOM 1039 N N . VAL A 1 133 ? 2.558 8.373 7.252 1.00 86.81 133 VAL A N 1
ATOM 1040 C CA . VAL A 1 133 ? 3.349 7.319 6.593 1.00 86.81 133 VAL A CA 1
ATOM 1041 C C . VAL A 1 133 ? 3.020 7.208 5.097 1.00 86.81 133 VAL A C 1
ATOM 1043 O O . VAL A 1 133 ? 3.945 7.210 4.282 1.00 86.81 133 VAL A O 1
ATOM 1046 N N . GLY A 1 134 ? 1.733 7.225 4.724 1.00 88.12 134 GLY A N 1
ATOM 1047 C CA . GLY A 1 134 ? 1.300 7.149 3.326 1.00 88.12 134 GLY A CA 1
ATOM 1048 C C . GLY A 1 134 ? 1.826 8.305 2.474 1.00 88.12 134 GLY A C 1
ATOM 1049 O O . GLY A 1 134 ? 2.469 8.082 1.451 1.00 88.12 134 GLY A O 1
ATOM 1050 N N . HIS A 1 135 ? 1.650 9.550 2.923 1.00 88.81 135 HIS A N 1
ATOM 1051 C CA . HIS A 1 135 ? 2.202 10.726 2.232 1.00 88.81 135 HIS A CA 1
ATOM 1052 C C . HIS A 1 135 ? 3.719 10.661 2.042 1.00 88.81 135 HIS A C 1
ATOM 1054 O O . HIS A 1 135 ? 4.227 11.014 0.975 1.00 88.81 135 HIS A O 1
ATOM 1060 N N . ASN A 1 136 ? 4.455 10.216 3.064 1.00 89.44 136 ASN A N 1
ATOM 1061 C CA . ASN A 1 136 ? 5.906 10.093 2.962 1.00 89.44 136 ASN A CA 1
ATOM 1062 C C . ASN A 1 136 ? 6.288 9.067 1.895 1.00 89.44 136 ASN A C 1
ATOM 1064 O O . ASN A 1 136 ? 7.192 9.332 1.105 1.00 89.44 136 ASN A O 1
ATOM 1068 N N . PHE A 1 137 ? 5.567 7.948 1.823 1.00 91.56 137 PHE A N 1
ATOM 1069 C CA . PHE A 1 137 ? 5.767 6.934 0.794 1.00 91.56 137 PHE A CA 1
ATOM 1070 C C . PHE A 1 137 ? 5.453 7.457 -0.617 1.00 91.56 137 PHE A C 1
ATOM 1072 O O . PHE A 1 137 ? 6.276 7.316 -1.522 1.00 91.56 137 PHE A O 1
ATOM 1079 N N . PHE A 1 138 ? 4.327 8.153 -0.804 1.00 92.94 138 PHE A N 1
ATOM 1080 C CA . PHE A 1 138 ? 3.982 8.822 -2.069 1.00 92.94 138 PHE A CA 1
ATOM 1081 C C . PHE A 1 138 ? 5.046 9.827 -2.514 1.00 92.94 138 PHE A C 1
ATOM 1083 O O . PHE A 1 138 ? 5.367 9.935 -3.695 1.00 92.94 138 PHE A O 1
ATOM 1090 N N . ARG A 1 139 ? 5.612 10.576 -1.569 1.00 91.62 139 ARG A N 1
ATOM 1091 C CA . ARG A 1 139 ? 6.660 11.556 -1.855 1.00 91.62 139 ARG A CA 1
ATOM 1092 C C . ARG A 1 139 ? 7.992 10.887 -2.185 1.00 91.62 139 ARG A C 1
ATOM 1094 O O . ARG A 1 139 ? 8.692 11.345 -3.083 1.00 91.62 139 ARG A O 1
ATOM 1101 N N . GLN A 1 140 ? 8.351 9.818 -1.479 1.00 92.56 140 GLN A N 1
ATOM 1102 C CA . GLN A 1 140 ? 9.552 9.032 -1.768 1.00 92.56 140 GLN A CA 1
ATOM 1103 C C . GLN A 1 140 ? 9.487 8.404 -3.159 1.00 92.56 140 GLN A C 1
ATOM 1105 O O . GLN A 1 140 ? 10.430 8.547 -3.934 1.00 92.56 140 GLN A O 1
ATOM 1110 N N . THR A 1 141 ? 8.368 7.761 -3.492 1.00 94.38 141 THR A N 1
ATOM 1111 C CA . THR A 1 141 ? 8.132 7.182 -4.823 1.00 94.38 141 THR A CA 1
ATOM 1112 C C . THR A 1 141 ? 8.122 8.257 -5.911 1.00 94.38 141 THR A C 1
ATOM 1114 O O . THR A 1 141 ? 8.647 8.019 -6.996 1.00 94.38 141 THR A O 1
ATOM 1117 N N . PHE A 1 142 ? 7.651 9.470 -5.603 1.00 94.81 142 PHE A N 1
ATOM 1118 C CA . PHE A 1 142 ? 7.651 10.598 -6.542 1.00 94.81 142 PHE A CA 1
ATOM 1119 C C . PHE A 1 142 ? 9.067 11.060 -6.863 1.00 94.81 142 PHE A C 1
ATOM 1121 O O . PHE A 1 142 ? 9.447 11.186 -8.026 1.00 94.81 142 PHE A O 1
ATOM 1128 N N . TRP A 1 143 ? 9.875 11.277 -5.823 1.00 94.62 143 TRP A N 1
ATOM 1129 C CA . TRP A 1 143 ? 11.275 11.654 -5.988 1.00 94.62 143 TRP A CA 1
ATOM 1130 C C . TRP A 1 143 ? 12.082 10.569 -6.681 1.00 94.62 143 TRP A C 1
ATOM 1132 O O . TRP A 1 143 ? 12.925 10.886 -7.516 1.00 94.62 143 TRP A O 1
ATOM 1142 N N . LEU A 1 144 ? 11.802 9.301 -6.380 1.00 95.81 144 LEU A N 1
ATOM 1143 C CA . LEU A 1 144 ? 12.402 8.181 -7.087 1.00 95.81 144 LEU A CA 1
ATOM 1144 C C . LEU A 1 144 ? 12.031 8.201 -8.574 1.00 95.81 144 LEU A C 1
ATOM 1146 O O . LEU A 1 144 ? 12.913 8.052 -9.411 1.00 95.81 144 LEU A O 1
ATOM 1150 N N . ALA A 1 145 ? 10.764 8.439 -8.918 1.00 96.56 145 ALA A N 1
ATOM 1151 C CA . ALA A 1 145 ? 10.330 8.545 -10.310 1.00 96.56 145 ALA A CA 1
ATOM 1152 C C . ALA A 1 145 ? 11.059 9.680 -11.044 1.00 96.56 145 ALA A C 1
ATOM 1154 O O . ALA A 1 145 ? 11.582 9.467 -12.136 1.00 96.56 145 ALA A O 1
ATOM 1155 N N . ILE A 1 146 ? 11.155 10.862 -10.423 1.00 96.56 146 ILE A N 1
ATOM 1156 C CA . ILE A 1 146 ? 11.914 11.996 -10.971 1.00 96.56 146 ILE A CA 1
ATOM 1157 C C . ILE A 1 146 ? 13.380 11.612 -11.174 1.00 96.56 146 ILE A C 1
ATOM 1159 O O . ILE A 1 146 ? 13.930 11.873 -12.239 1.00 96.56 146 ILE A O 1
ATOM 1163 N N . LEU A 1 147 ? 14.006 10.978 -10.180 1.00 96.38 147 LEU A N 1
ATOM 1164 C CA . LEU A 1 147 ? 15.401 10.549 -10.256 1.00 96.38 147 LEU A CA 1
ATOM 1165 C C . LEU A 1 147 ? 15.632 9.587 -11.430 1.00 96.38 147 LEU A C 1
ATOM 1167 O O . LEU A 1 147 ? 16.593 9.756 -12.174 1.00 96.38 147 LEU A O 1
ATOM 1171 N N . LEU A 1 148 ? 14.739 8.615 -11.625 1.00 96.75 148 LEU A N 1
ATOM 1172 C CA . LEU A 1 148 ? 14.818 7.647 -12.721 1.00 96.75 148 LEU A CA 1
ATOM 1173 C C . LEU A 1 148 ? 14.597 8.305 -14.091 1.00 96.75 148 LEU A C 1
ATOM 1175 O O . LEU A 1 148 ? 15.315 8.003 -15.040 1.00 96.75 148 LEU A O 1
ATOM 1179 N N . VAL A 1 149 ? 13.655 9.246 -14.202 1.00 96.75 149 VAL A N 1
ATOM 1180 C CA . VAL A 1 149 ? 13.442 10.015 -15.441 1.00 96.75 149 VAL A CA 1
ATOM 1181 C C . VAL A 1 149 ? 14.653 10.893 -15.757 1.00 96.75 149 VAL A C 1
ATOM 1183 O O . VAL A 1 149 ? 15.097 10.929 -16.903 1.00 96.75 149 VAL A O 1
ATOM 1186 N N . LEU A 1 150 ? 15.231 11.560 -14.754 1.00 96.50 150 LEU A N 1
ATOM 1187 C CA . LEU A 1 150 ? 16.462 12.332 -14.923 1.00 96.50 150 LEU A CA 1
ATOM 1188 C C . LEU A 1 150 ? 17.621 11.438 -15.370 1.00 96.50 150 LEU A C 1
ATOM 1190 O O . LEU A 1 150 ? 18.352 11.831 -16.272 1.00 96.50 150 LEU A O 1
ATOM 1194 N N . LEU A 1 151 ? 17.749 10.229 -14.812 1.00 95.19 151 LEU A N 1
ATOM 1195 C CA . LEU A 1 151 ? 18.756 9.253 -15.230 1.00 95.19 151 LEU A CA 1
ATOM 1196 C C . LEU A 1 151 ? 18.606 8.884 -16.715 1.00 95.19 151 LEU A C 1
ATOM 1198 O O . LEU A 1 151 ? 19.601 8.892 -17.438 1.00 95.19 151 LEU A O 1
ATOM 1202 N N . LEU A 1 152 ? 17.377 8.640 -17.190 1.00 94.50 152 LEU A N 1
ATOM 1203 C CA . LEU A 1 152 ? 17.111 8.370 -18.609 1.00 94.50 152 LEU A CA 1
ATOM 1204 C C . LEU A 1 152 ? 17.447 9.568 -19.501 1.00 94.50 152 LEU A C 1
ATOM 1206 O O . LEU A 1 152 ? 18.051 9.394 -20.556 1.00 94.50 152 LEU A O 1
ATOM 1210 N N . ILE A 1 153 ? 17.098 10.787 -19.080 1.00 94.88 153 ILE A N 1
ATOM 1211 C CA . ILE A 1 153 ? 17.434 12.008 -19.825 1.00 94.88 153 ILE A CA 1
ATOM 1212 C C . ILE A 1 153 ? 18.953 12.188 -19.886 1.00 94.88 153 ILE A C 1
ATOM 1214 O O . ILE A 1 153 ? 19.490 12.468 -20.955 1.00 94.88 153 ILE A O 1
ATOM 1218 N N . THR A 1 154 ? 19.665 12.000 -18.772 1.00 92.62 154 THR A N 1
ATOM 1219 C CA . THR A 1 154 ? 21.130 12.075 -18.737 1.00 92.62 154 THR A CA 1
ATOM 1220 C C . THR A 1 154 ? 21.756 11.019 -19.642 1.00 92.62 154 THR A C 1
ATOM 1222 O O . THR A 1 154 ? 22.630 11.366 -20.429 1.00 92.62 154 THR A O 1
ATOM 1225 N N . SER A 1 155 ? 21.283 9.771 -19.587 1.00 90.94 155 SER A N 1
ATOM 1226 C CA . SER A 1 155 ? 21.719 8.681 -20.472 1.00 90.94 155 SER A CA 1
ATOM 1227 C C . SER A 1 155 ? 21.481 9.017 -21.950 1.00 90.94 155 SER A C 1
ATOM 1229 O O . SER A 1 155 ? 22.359 8.845 -22.792 1.00 90.94 155 SER A O 1
ATOM 1231 N N . PHE A 1 156 ? 20.321 9.588 -22.278 1.00 90.44 156 PHE A N 1
ATOM 1232 C CA . PHE A 1 156 ? 20.006 10.030 -23.633 1.00 90.44 156 PHE A CA 1
ATOM 1233 C C . PHE A 1 156 ? 20.933 11.161 -24.102 1.00 90.44 156 PHE A C 1
ATOM 1235 O O . PHE A 1 156 ? 21.475 11.108 -25.205 1.00 90.44 156 PHE A O 1
ATOM 1242 N N . VAL A 1 157 ? 21.156 12.180 -23.272 1.00 91.19 157 VAL A N 1
ATOM 1243 C CA . VAL A 1 157 ? 22.017 13.321 -23.609 1.00 91.19 157 VAL A CA 1
ATOM 1244 C C . VAL A 1 157 ? 23.476 12.889 -23.772 1.00 91.19 157 VAL A C 1
ATOM 1246 O O . VAL A 1 157 ? 24.119 13.298 -24.737 1.00 91.19 157 VAL A O 1
ATOM 1249 N N . THR A 1 158 ? 24.002 12.029 -22.893 1.00 88.38 158 THR A N 1
ATOM 1250 C CA . THR A 1 158 ? 25.388 11.543 -22.997 1.00 88.38 158 THR A CA 1
ATOM 1251 C C . THR A 1 158 ? 25.610 10.712 -24.257 1.00 88.38 158 THR A C 1
ATOM 1253 O O . THR A 1 158 ? 26.630 10.891 -24.916 1.00 88.38 158 THR A O 1
ATOM 1256 N N . LYS A 1 159 ? 24.648 9.874 -24.660 1.00 85.31 159 LYS A N 1
ATOM 1257 C CA . LYS A 1 159 ? 24.726 9.111 -25.919 1.00 85.31 159 LYS A CA 1
ATOM 1258 C C . LYS A 1 159 ? 24.765 10.000 -27.161 1.00 85.31 159 LYS A C 1
ATOM 1260 O O . LYS A 1 159 ? 25.509 9.700 -28.086 1.00 85.31 159 LYS A O 1
ATOM 1265 N N . ASN A 1 160 ? 23.987 11.083 -27.177 1.00 86.00 160 ASN A N 1
ATOM 1266 C CA . ASN A 1 160 ? 23.933 11.996 -28.323 1.00 86.00 160 ASN A CA 1
ATOM 1267 C C . ASN A 1 160 ? 25.129 12.962 -28.378 1.00 86.00 160 ASN A C 1
ATOM 1269 O O . ASN A 1 160 ? 25.555 13.341 -29.463 1.00 86.00 160 ASN A O 1
ATOM 1273 N N . LEU A 1 161 ? 25.685 13.373 -27.232 1.00 88.12 161 LEU A N 1
ATOM 1274 C CA . LEU A 1 161 ? 26.808 14.321 -27.191 1.00 88.12 161 LEU A CA 1
ATOM 1275 C C . LEU A 1 161 ? 28.175 13.671 -27.432 1.00 88.12 161 LEU A C 1
ATOM 1277 O O . LEU A 1 161 ? 29.087 14.332 -27.920 1.00 88.12 161 LEU A O 1
ATOM 1281 N N . VAL A 1 162 ? 28.341 12.400 -27.066 1.00 84.44 162 VAL A N 1
ATOM 1282 C CA . VAL A 1 162 ? 29.648 11.714 -27.067 1.00 84.44 162 VAL A CA 1
ATOM 1283 C C . VAL A 1 162 ? 29.851 10.868 -28.332 1.00 84.44 162 VAL A C 1
ATOM 1285 O O . VAL A 1 162 ? 30.767 10.061 -28.419 1.00 84.44 162 VAL A O 1
ATOM 1288 N N . GLN A 1 163 ? 29.027 11.079 -29.358 1.00 73.88 163 GLN A N 1
ATOM 1289 C CA . GLN A 1 163 ? 29.035 10.278 -30.583 1.00 73.88 163 GLN A CA 1
ATOM 1290 C C . GLN A 1 163 ? 30.377 10.322 -31.354 1.00 73.88 163 GLN A C 1
ATOM 1292 O O . GLN A 1 163 ? 30.620 9.443 -32.175 1.00 73.88 163 GLN A O 1
ATOM 1297 N N . ASP A 1 164 ? 31.254 11.291 -31.055 1.00 73.38 164 ASP A N 1
ATOM 1298 C CA . ASP A 1 164 ? 32.488 11.573 -31.806 1.00 73.38 164 ASP A CA 1
ATOM 1299 C C . ASP A 1 164 ? 33.804 11.337 -31.035 1.00 73.38 164 ASP A C 1
ATOM 1301 O O . ASP A 1 164 ? 34.887 11.561 -31.579 1.00 73.38 164 ASP A O 1
ATOM 1305 N N . THR A 1 165 ? 33.770 10.897 -29.769 1.00 70.50 165 THR A N 1
ATOM 1306 C CA . THR A 1 165 ? 35.011 10.668 -29.007 1.00 70.50 165 THR A CA 1
ATOM 1307 C C . THR A 1 165 ? 35.276 9.187 -28.764 1.00 70.50 165 THR A C 1
ATOM 1309 O O . THR A 1 165 ? 34.433 8.431 -28.295 1.00 70.50 165 THR A O 1
ATOM 1312 N N . SER A 1 166 ? 36.511 8.764 -29.046 1.00 72.25 166 SER A N 1
ATOM 1313 C CA . SER A 1 166 ? 37.043 7.409 -28.823 1.00 72.25 166 SER A CA 1
ATOM 1314 C C . SER A 1 166 ? 37.153 7.009 -27.340 1.00 72.25 166 SER A C 1
ATOM 1316 O O . SER A 1 166 ? 37.827 6.033 -27.001 1.00 72.25 166 SER A O 1
ATOM 1318 N N . VAL A 1 167 ? 36.520 7.767 -26.440 1.00 64.38 167 VAL A N 1
ATOM 1319 C CA . VAL A 1 167 ? 36.607 7.595 -24.994 1.00 64.38 167 VAL A CA 1
ATOM 1320 C C . VAL A 1 167 ? 35.635 6.494 -24.561 1.00 64.38 167 VAL A C 1
ATOM 1322 O O . VAL A 1 167 ? 34.422 6.661 -24.537 1.00 64.38 167 VAL A O 1
ATOM 1325 N N . GLU A 1 168 ? 36.232 5.348 -24.238 1.00 64.69 168 GLU A N 1
ATOM 1326 C CA . GLU A 1 168 ? 35.721 4.239 -23.426 1.00 64.69 168 GLU A CA 1
ATOM 1327 C C . GLU A 1 168 ? 34.286 3.735 -23.683 1.00 64.69 168 GLU A C 1
ATOM 1329 O O . GLU A 1 168 ? 33.336 3.948 -22.931 1.00 64.69 168 GLU A O 1
ATOM 1334 N N . THR A 1 169 ? 34.198 2.854 -24.679 1.00 77.12 169 THR A N 1
ATOM 1335 C CA . THR A 1 169 ? 33.072 1.979 -25.053 1.00 77.12 169 THR A CA 1
ATOM 1336 C C . THR A 1 169 ? 32.349 1.246 -23.905 1.00 77.12 169 THR A C 1
ATOM 1338 O O . THR A 1 169 ? 31.244 0.745 -24.111 1.00 77.12 169 THR A O 1
ATOM 1341 N N . TRP A 1 170 ? 32.951 1.095 -22.719 1.00 81.81 170 TRP A N 1
ATOM 1342 C CA . TRP A 1 170 ? 32.372 0.298 -21.629 1.00 81.81 170 TRP A CA 1
ATOM 1343 C C . TRP A 1 170 ? 31.319 1.067 -20.818 1.00 81.81 170 TRP A C 1
ATOM 1345 O O . TRP A 1 170 ? 30.306 0.473 -20.449 1.00 81.81 170 TRP A O 1
ATOM 1355 N N . VAL A 1 171 ? 31.491 2.381 -20.615 1.00 82.88 171 VAL A N 1
ATOM 1356 C CA . VAL A 1 171 ? 30.523 3.215 -19.877 1.00 82.88 171 VAL A CA 1
ATOM 1357 C C . VAL A 1 171 ? 29.180 3.244 -20.607 1.00 82.88 171 VAL A C 1
ATOM 1359 O O . VAL A 1 171 ? 28.135 3.039 -19.993 1.00 82.88 171 VAL A O 1
ATOM 1362 N N . PHE A 1 172 ? 29.196 3.385 -21.937 1.00 83.50 172 PHE A N 1
ATOM 1363 C CA . PHE A 1 172 ? 27.986 3.336 -22.767 1.00 83.50 172 PHE A CA 1
ATOM 1364 C C . PHE A 1 172 ? 27.266 1.993 -22.701 1.00 83.50 172 PHE A C 1
ATOM 1366 O O . PHE A 1 172 ? 26.038 1.957 -22.639 1.00 83.50 172 PHE A O 1
ATOM 1373 N N . LYS A 1 173 ? 28.017 0.884 -22.671 1.00 83.50 173 LYS A N 1
ATOM 1374 C CA . LYS A 1 173 ? 27.431 -0.453 -22.510 1.00 83.50 173 LYS A CA 1
ATOM 1375 C C . LYS A 1 173 ? 26.731 -0.586 -21.162 1.00 83.50 173 LYS A C 1
ATOM 1377 O O . LYS A 1 173 ? 25.612 -1.082 -21.116 1.00 83.50 173 LYS A O 1
ATOM 1382 N N . ILE A 1 174 ? 27.350 -0.096 -20.088 1.00 86.94 174 ILE A N 1
ATOM 1383 C CA . ILE A 1 174 ? 26.740 -0.114 -18.756 1.00 86.94 174 ILE A CA 1
ATOM 1384 C C . ILE A 1 174 ? 25.486 0.769 -18.710 1.00 86.94 174 ILE A C 1
ATOM 1386 O O . ILE A 1 174 ? 24.455 0.319 -18.219 1.00 86.94 174 ILE A O 1
ATOM 1390 N N . LEU A 1 175 ? 25.524 1.982 -19.267 1.00 87.31 175 LEU A N 1
ATOM 1391 C CA . LEU A 1 175 ? 24.352 2.866 -19.314 1.00 87.31 175 LEU A CA 1
ATOM 1392 C C . LEU A 1 175 ? 23.192 2.256 -20.116 1.00 87.31 175 LEU A C 1
ATOM 1394 O O . LEU A 1 175 ? 22.055 2.294 -19.658 1.00 87.31 175 LEU A O 1
ATOM 1398 N N . ASN A 1 176 ? 23.473 1.615 -21.256 1.00 85.69 176 ASN A N 1
ATOM 1399 C CA . ASN A 1 176 ? 22.459 0.893 -22.034 1.00 85.69 176 ASN A CA 1
ATOM 1400 C C . ASN A 1 176 ? 21.783 -0.213 -21.221 1.00 85.69 176 ASN A C 1
ATOM 1402 O O . ASN A 1 176 ? 20.569 -0.387 -21.300 1.00 85.69 176 ASN A O 1
ATOM 1406 N N . VAL A 1 177 ? 22.571 -0.944 -20.432 1.00 88.12 177 VAL A N 1
ATOM 1407 C CA . VAL A 1 177 ? 22.053 -1.968 -19.529 1.00 88.12 177 VAL A CA 1
ATOM 1408 C C . VAL A 1 177 ? 21.137 -1.327 -18.487 1.00 88.12 177 VAL A C 1
ATOM 1410 O O . VAL A 1 177 ? 20.008 -1.778 -18.325 1.00 88.12 177 VAL A O 1
ATOM 1413 N N . PHE A 1 178 ? 21.564 -0.245 -17.832 1.00 93.12 178 PHE A N 1
ATOM 1414 C CA . PHE A 1 178 ? 20.759 0.435 -16.811 1.00 93.12 178 PHE A CA 1
ATOM 1415 C C . PHE A 1 178 ? 19.471 1.071 -17.346 1.00 93.12 178 PHE A C 1
ATOM 1417 O O . PHE A 1 178 ? 18.482 1.093 -16.610 1.00 93.12 178 PHE A O 1
ATOM 1424 N N . ASP A 1 179 ? 19.428 1.539 -18.594 1.00 92.88 179 ASP A N 1
ATOM 1425 C CA . ASP A 1 179 ? 18.214 2.132 -19.172 1.00 92.88 179 ASP A CA 1
ATOM 1426 C C . ASP A 1 179 ? 17.044 1.144 -19.179 1.00 92.88 179 ASP A C 1
ATOM 1428 O O . ASP A 1 179 ? 15.918 1.495 -18.822 1.00 92.88 179 ASP A O 1
ATOM 1432 N N . ALA A 1 180 ? 17.324 -0.116 -19.511 1.00 91.88 180 ALA A N 1
ATOM 1433 C CA . ALA A 1 180 ? 16.344 -1.191 -19.516 1.00 91.88 180 ALA A CA 1
ATOM 1434 C C . ALA A 1 180 ? 15.738 -1.441 -18.122 1.00 91.88 180 ALA A C 1
ATOM 1436 O O . ALA A 1 180 ? 14.514 -1.482 -17.965 1.00 91.88 180 ALA A O 1
ATOM 1437 N N . PHE A 1 181 ? 16.584 -1.540 -17.090 1.00 96.19 181 PHE A N 1
ATOM 1438 C CA . PHE A 1 181 ? 16.127 -1.663 -15.699 1.00 96.19 181 PHE A CA 1
ATOM 1439 C C . PHE A 1 181 ? 15.355 -0.421 -15.244 1.00 96.19 181 PHE A C 1
ATOM 1441 O O . PHE A 1 181 ? 14.351 -0.533 -14.541 1.00 96.19 181 PHE A O 1
ATOM 1448 N N . THR A 1 182 ? 15.796 0.765 -15.667 1.00 96.62 182 THR A N 1
ATOM 1449 C CA . THR A 1 182 ? 15.169 2.045 -15.313 1.00 96.62 182 THR A CA 1
ATOM 1450 C C . THR A 1 182 ? 13.755 2.146 -15.879 1.00 96.62 182 THR A C 1
ATOM 1452 O O . THR A 1 182 ? 12.830 2.517 -15.157 1.00 96.62 182 THR A O 1
ATOM 1455 N N . LEU A 1 183 ? 13.551 1.746 -17.137 1.00 96.06 183 LEU A N 1
ATOM 1456 C CA . LEU A 1 183 ? 12.225 1.701 -17.759 1.00 96.06 183 LEU A CA 1
ATOM 1457 C C . LEU A 1 183 ? 11.297 0.697 -17.060 1.00 96.06 183 LEU A C 1
ATOM 1459 O O . LEU A 1 183 ? 10.133 1.018 -16.814 1.00 96.06 183 LEU A O 1
ATOM 1463 N N . GLY A 1 184 ? 11.818 -0.470 -16.668 1.00 96.44 184 GLY A N 1
ATOM 1464 C CA . GLY A 1 184 ? 11.091 -1.434 -15.835 1.00 96.44 184 GLY A CA 1
ATOM 1465 C C . GLY A 1 184 ? 10.674 -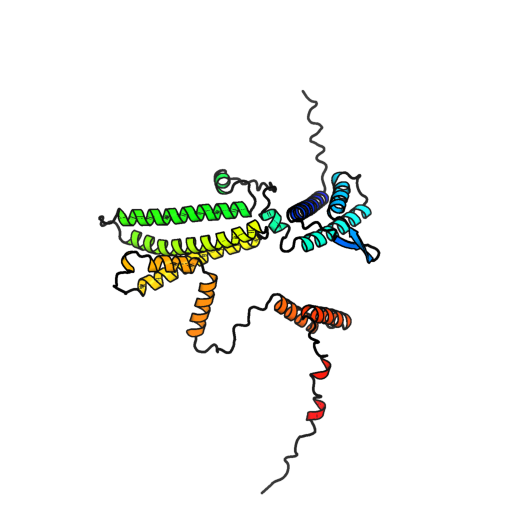0.859 -14.479 1.00 96.44 184 GLY A C 1
ATOM 1466 O O . GLY A 1 184 ? 9.515 -0.975 -14.075 1.00 96.44 184 GLY A O 1
ATOM 1467 N N . ALA A 1 185 ? 11.591 -0.169 -13.797 1.00 97.62 185 ALA A N 1
ATOM 1468 C CA . ALA A 1 185 ? 11.320 0.485 -12.519 1.00 97.62 185 ALA A CA 1
ATOM 1469 C C . ALA A 1 185 ? 10.223 1.552 -12.651 1.00 97.62 185 ALA A C 1
ATOM 1471 O O . ALA A 1 185 ? 9.305 1.597 -11.833 1.00 97.62 185 ALA A O 1
ATOM 1472 N N . ILE A 1 186 ? 10.273 2.377 -13.703 1.00 97.56 186 ILE A N 1
ATOM 1473 C CA . ILE A 1 186 ? 9.249 3.394 -13.981 1.00 97.56 186 ILE A CA 1
ATOM 1474 C C . ILE A 1 186 ? 7.890 2.735 -14.243 1.00 97.56 186 ILE A C 1
ATOM 1476 O O . ILE A 1 186 ? 6.891 3.181 -13.681 1.00 97.56 186 ILE A O 1
ATOM 1480 N N . GLY A 1 187 ? 7.837 1.651 -15.025 1.00 96.62 187 GLY A N 1
ATOM 1481 C CA . GLY A 1 187 ? 6.604 0.886 -15.240 1.00 96.62 187 GLY A CA 1
ATOM 1482 C C . GLY A 1 187 ? 5.983 0.401 -13.930 1.00 96.62 187 GLY A C 1
ATOM 1483 O O . GLY A 1 187 ? 4.791 0.609 -13.687 1.00 96.62 187 GLY A O 1
ATOM 1484 N N . ALA A 1 188 ? 6.805 -0.159 -13.041 1.00 97.12 188 ALA A N 1
ATOM 1485 C CA . ALA A 1 188 ? 6.366 -0.625 -11.728 1.00 97.12 188 ALA A CA 1
ATOM 1486 C C . ALA A 1 188 ? 5.881 0.515 -10.826 1.00 97.12 188 ALA A C 1
ATOM 1488 O O . ALA A 1 188 ? 4.874 0.370 -10.135 1.00 97.12 188 ALA A O 1
ATOM 1489 N N . ILE A 1 189 ? 6.556 1.666 -10.868 1.00 97.44 189 ILE A N 1
ATOM 1490 C CA . ILE A 1 189 ? 6.144 2.866 -10.139 1.00 97.44 189 ILE A CA 1
ATOM 1491 C C . ILE A 1 189 ? 4.789 3.369 -10.648 1.00 97.44 189 ILE A C 1
ATOM 1493 O O . ILE A 1 189 ? 3.920 3.656 -9.833 1.00 97.44 189 ILE A O 1
ATOM 1497 N N . VAL A 1 190 ? 4.554 3.425 -11.964 1.00 96.94 190 VAL A N 1
ATOM 1498 C CA . VAL A 1 190 ? 3.256 3.847 -12.532 1.00 96.94 190 VAL A CA 1
ATOM 1499 C C . VAL A 1 190 ? 2.123 2.921 -12.078 1.00 96.94 190 VAL A C 1
ATOM 1501 O O . VAL A 1 190 ? 1.053 3.393 -11.686 1.00 96.94 190 VAL A O 1
ATOM 1504 N N . PHE A 1 191 ? 2.355 1.607 -12.091 1.00 95.56 191 PHE A N 1
ATOM 1505 C CA . PHE A 1 191 ? 1.394 0.634 -11.570 1.00 95.56 191 PHE A CA 1
ATOM 1506 C C . PHE A 1 191 ? 1.127 0.840 -10.074 1.00 95.56 191 PHE A C 1
ATOM 1508 O O . PHE A 1 191 ? -0.026 0.861 -9.640 1.00 95.56 191 PHE A O 1
ATOM 1515 N N . LEU A 1 192 ? 2.188 1.034 -9.291 1.00 95.38 192 LEU A N 1
ATOM 1516 C CA . LEU A 1 192 ? 2.088 1.268 -7.859 1.00 95.38 192 LEU A CA 1
ATOM 1517 C C . LEU A 1 192 ? 1.306 2.551 -7.550 1.00 95.38 192 LEU A C 1
ATOM 1519 O O . LEU A 1 192 ? 0.403 2.518 -6.720 1.00 95.38 192 LEU A O 1
ATOM 1523 N N . TYR A 1 193 ? 1.585 3.650 -8.256 1.00 95.38 193 TYR A N 1
ATOM 1524 C CA . TYR A 1 193 ? 0.859 4.913 -8.115 1.00 95.38 193 TYR A CA 1
ATOM 1525 C C . TYR A 1 193 ? -0.639 4.742 -8.316 1.00 95.38 193 TYR A C 1
ATOM 1527 O O . TYR A 1 193 ? -1.419 5.228 -7.503 1.00 95.38 193 TYR A O 1
ATOM 1535 N N . LYS A 1 194 ? -1.039 4.017 -9.367 1.00 94.75 194 LYS A N 1
ATOM 1536 C CA . LYS A 1 194 ? -2.450 3.740 -9.646 1.00 94.75 194 LYS A CA 1
ATOM 1537 C C . LYS A 1 194 ? -3.136 3.079 -8.446 1.00 94.75 194 LYS A C 1
ATOM 1539 O O . LYS A 1 194 ? -4.190 3.544 -8.022 1.00 94.75 194 LYS A O 1
ATOM 1544 N N . ASN A 1 195 ? -2.534 2.029 -7.888 1.00 93.12 195 ASN A N 1
ATOM 1545 C CA . ASN A 1 195 ? -3.123 1.285 -6.771 1.00 93.12 195 ASN A CA 1
ATOM 1546 C C . ASN A 1 195 ? -3.090 2.081 -5.466 1.00 93.12 195 ASN A C 1
ATOM 1548 O O . ASN A 1 195 ? -4.078 2.109 -4.737 1.00 93.12 195 ASN A O 1
ATOM 1552 N N . LEU A 1 196 ? -1.975 2.761 -5.188 1.00 93.88 196 LEU A N 1
ATOM 1553 C CA . LEU A 1 196 ? -1.844 3.612 -4.014 1.00 93.88 196 LEU A CA 1
ATOM 1554 C C . LEU A 1 196 ? -2.894 4.717 -4.015 1.00 93.88 196 LEU A C 1
ATOM 1556 O O . LEU A 1 196 ? -3.452 4.998 -2.963 1.00 93.88 196 LEU A O 1
ATOM 1560 N N . THR A 1 197 ? -3.174 5.352 -5.160 1.00 94.00 197 THR A N 1
ATOM 1561 C CA . THR A 1 197 ? -4.211 6.388 -5.240 1.00 94.00 197 THR A CA 1
ATOM 1562 C C . THR A 1 197 ? -5.575 5.823 -4.864 1.00 94.00 197 THR A C 1
ATOM 1564 O O . THR A 1 197 ? -6.270 6.453 -4.074 1.00 94.00 197 THR A O 1
ATOM 1567 N N . THR A 1 198 ? -5.932 4.629 -5.346 1.00 93.00 198 THR A N 1
ATOM 1568 C CA . THR A 1 198 ? -7.170 3.950 -4.936 1.00 93.00 198 THR A CA 1
ATOM 1569 C C . THR A 1 198 ? -7.185 3.683 -3.430 1.00 93.00 198 THR A C 1
ATOM 1571 O O . THR A 1 198 ? -8.076 4.166 -2.742 1.00 93.00 198 THR A O 1
ATOM 1574 N N . PHE A 1 199 ? -6.154 3.032 -2.880 1.00 93.94 199 PHE A N 1
ATOM 1575 C CA . PHE A 1 199 ? -6.095 2.730 -1.443 1.00 93.94 199 PHE A CA 1
ATOM 1576 C C . PHE A 1 199 ? -6.070 3.975 -0.554 1.00 93.94 199 PHE A C 1
ATOM 1578 O O . PHE A 1 199 ? -6.573 3.953 0.567 1.00 93.94 199 PHE A O 1
ATOM 1585 N N . TYR A 1 200 ? -5.470 5.058 -1.037 1.00 92.25 200 TYR A N 1
ATOM 1586 C CA . TYR A 1 200 ? -5.398 6.317 -0.318 1.00 92.25 200 TYR A CA 1
ATOM 1587 C C . TYR A 1 200 ? -6.752 7.034 -0.306 1.00 92.25 200 TYR A C 1
ATOM 1589 O O . TYR A 1 200 ? -7.185 7.490 0.751 1.00 92.25 200 TYR A O 1
ATOM 1597 N N . VAL A 1 201 ? -7.436 7.100 -1.455 1.00 90.56 201 VAL A N 1
ATOM 1598 C CA . VAL A 1 201 ? -8.790 7.672 -1.562 1.00 90.56 201 VAL A CA 1
ATOM 1599 C C . VAL A 1 201 ? -9.780 6.877 -0.712 1.00 90.56 201 VAL A C 1
ATOM 1601 O O . VAL A 1 201 ? -10.563 7.477 0.022 1.00 90.56 201 VAL A O 1
ATOM 1604 N N . ASP A 1 202 ? -9.674 5.549 -0.727 1.00 91.56 202 ASP A N 1
ATOM 1605 C CA . ASP A 1 202 ? -10.552 4.654 0.034 1.00 91.56 202 ASP A CA 1
ATOM 1606 C C . ASP A 1 202 ? -10.160 4.538 1.524 1.00 91.56 202 ASP A C 1
ATOM 1608 O O . ASP A 1 202 ? -10.847 3.877 2.300 1.00 91.56 202 ASP A O 1
ATOM 1612 N N . ARG A 1 203 ? -9.058 5.176 1.950 1.00 91.50 203 ARG A N 1
ATOM 1613 C CA . ARG A 1 203 ? -8.457 5.076 3.299 1.00 91.50 203 ARG A CA 1
ATOM 1614 C C . ARG A 1 203 ? -8.157 3.644 3.768 1.00 91.50 203 ARG A C 1
ATOM 1616 O O . ARG A 1 203 ? -8.124 3.356 4.965 1.00 91.50 203 ARG A O 1
ATOM 1623 N N . THR A 1 204 ? -7.869 2.743 2.834 1.00 93.94 204 THR A N 1
ATOM 1624 C CA . THR A 1 204 ? -7.517 1.335 3.090 1.00 93.94 204 THR A CA 1
ATOM 1625 C C . THR A 1 204 ? -6.016 1.069 2.956 1.00 93.94 204 THR A C 1
ATOM 1627 O O . THR A 1 204 ? -5.603 -0.068 2.716 1.00 93.94 204 THR A O 1
ATOM 1630 N N . LEU A 1 205 ? -5.187 2.115 3.018 1.00 94.50 205 LEU A N 1
ATOM 1631 C CA . LEU A 1 205 ? -3.743 1.985 2.865 1.00 94.50 205 LEU A CA 1
ATOM 1632 C C . LEU A 1 205 ? -3.135 1.310 4.095 1.00 94.50 205 LEU A C 1
ATOM 1634 O O . LEU A 1 205 ? -3.026 1.913 5.158 1.00 94.50 205 LEU A O 1
ATOM 1638 N N . ASP A 1 206 ? -2.711 0.069 3.917 1.00 93.31 206 ASP A N 1
ATOM 1639 C CA . ASP A 1 206 ? -2.048 -0.724 4.943 1.00 93.31 206 ASP A CA 1
ATOM 1640 C C . ASP A 1 206 ? -0.538 -0.410 4.973 1.00 93.31 206 ASP A C 1
ATOM 1642 O O . ASP A 1 206 ? 0.140 -0.608 3.954 1.00 93.31 206 ASP A O 1
ATOM 1646 N N . PRO A 1 207 ? 0.008 0.095 6.098 1.00 89.94 207 PRO A N 1
ATOM 1647 C CA . PRO A 1 207 ? 1.421 0.448 6.200 1.00 89.94 207 PRO A CA 1
ATOM 1648 C C . PRO A 1 207 ? 2.359 -0.754 6.023 1.00 89.94 207 PRO A C 1
ATOM 1650 O O . PRO A 1 207 ? 3.455 -0.578 5.486 1.00 89.94 207 PRO A O 1
ATOM 1653 N N . ASP A 1 208 ? 1.938 -1.968 6.385 1.00 90.94 208 ASP A N 1
ATOM 1654 C CA . ASP A 1 208 ? 2.783 -3.164 6.278 1.00 90.94 208 ASP A CA 1
ATOM 1655 C C . ASP A 1 208 ? 2.975 -3.589 4.814 1.00 90.94 208 ASP A C 1
ATOM 1657 O O . ASP A 1 208 ? 4.027 -4.106 4.415 1.00 90.94 208 ASP A O 1
ATOM 1661 N N . LYS A 1 209 ? 1.993 -3.281 3.958 1.00 91.50 209 LYS A N 1
ATOM 1662 C CA . LYS A 1 209 ? 2.080 -3.537 2.513 1.00 91.50 209 LYS A CA 1
ATOM 1663 C C . LYS A 1 209 ? 3.060 -2.605 1.804 1.00 91.50 209 LYS A C 1
ATOM 1665 O O . LYS A 1 209 ? 3.622 -3.003 0.785 1.00 91.50 209 LYS A O 1
ATOM 1670 N N . LEU A 1 210 ? 3.363 -1.434 2.369 1.00 91.81 210 LEU A N 1
ATOM 1671 C CA . LEU A 1 210 ? 4.307 -0.477 1.774 1.00 91.81 210 LEU A CA 1
ATOM 1672 C C . LEU A 1 210 ? 5.722 -1.061 1.634 1.00 91.81 210 LEU A C 1
ATOM 1674 O O . LEU A 1 210 ? 6.430 -0.767 0.669 1.00 91.81 210 LEU A O 1
ATOM 1678 N N . ALA A 1 211 ? 6.144 -1.917 2.572 1.00 89.44 211 ALA A N 1
ATOM 1679 C CA . ALA A 1 211 ? 7.423 -2.621 2.471 1.00 89.44 211 ALA A CA 1
ATOM 1680 C C . ALA A 1 211 ? 7.431 -3.615 1.294 1.00 89.44 211 ALA A C 1
ATOM 1682 O O . ALA A 1 211 ? 8.427 -3.741 0.579 1.00 89.44 211 ALA A O 1
ATOM 1683 N N . THR A 1 212 ? 6.296 -4.273 1.051 1.00 92.62 212 THR A N 1
ATOM 1684 C CA . THR A 1 212 ? 6.115 -5.187 -0.086 1.00 92.62 212 THR A CA 1
ATOM 1685 C C . THR A 1 212 ? 6.106 -4.427 -1.415 1.00 92.62 212 THR A C 1
ATOM 1687 O O . THR A 1 212 ? 6.649 -4.905 -2.412 1.00 92.62 212 THR A O 1
ATOM 1690 N N . ASP A 1 213 ? 5.569 -3.207 -1.434 1.00 94.69 213 ASP A N 1
ATOM 1691 C CA . ASP A 1 213 ? 5.549 -2.359 -2.626 1.00 94.69 213 ASP A CA 1
ATOM 1692 C C . ASP A 1 213 ? 6.954 -1.906 -3.067 1.00 94.69 213 ASP A C 1
ATOM 1694 O O . ASP A 1 213 ? 7.234 -1.835 -4.267 1.00 94.69 213 ASP A O 1
ATOM 1698 N N . TRP A 1 214 ? 7.884 -1.693 -2.129 1.00 95.06 214 TRP A N 1
ATOM 1699 C CA . TRP A 1 214 ? 9.298 -1.465 -2.458 1.00 95.06 214 TRP A CA 1
ATOM 1700 C C . TRP A 1 214 ? 9.930 -2.659 -3.173 1.00 95.06 214 TRP A C 1
ATOM 1702 O O . TRP A 1 214 ? 10.605 -2.495 -4.194 1.00 95.06 214 TRP A O 1
ATOM 1712 N N . LEU A 1 215 ? 9.678 -3.869 -2.667 1.00 93.44 215 LEU A N 1
ATOM 1713 C CA . LEU A 1 215 ? 10.143 -5.096 -3.307 1.00 93.44 215 LEU A CA 1
ATOM 1714 C C . LEU A 1 215 ? 9.535 -5.242 -4.708 1.00 93.44 215 LEU A C 1
ATOM 1716 O O . LEU A 1 215 ? 10.225 -5.641 -5.643 1.00 93.44 215 LEU A O 1
ATOM 1720 N N . ARG A 1 216 ? 8.268 -4.855 -4.886 1.00 94.25 216 ARG A N 1
ATOM 1721 C CA . ARG A 1 216 ? 7.610 -4.842 -6.196 1.00 94.25 216 ARG A CA 1
ATOM 1722 C C . ARG A 1 216 ? 8.290 -3.893 -7.186 1.00 94.25 216 ARG A C 1
ATOM 1724 O O . ARG A 1 216 ? 8.474 -4.298 -8.330 1.00 94.25 216 ARG A O 1
ATOM 1731 N N . ILE A 1 217 ? 8.697 -2.686 -6.780 1.00 95.88 217 ILE A N 1
ATOM 1732 C CA . ILE A 1 217 ? 9.464 -1.774 -7.655 1.00 95.88 217 ILE A CA 1
ATOM 1733 C C . ILE A 1 217 ? 10.784 -2.428 -8.076 1.00 95.88 217 ILE A C 1
ATOM 1735 O O . ILE A 1 217 ? 11.122 -2.425 -9.260 1.00 95.88 217 ILE A O 1
ATOM 1739 N N . PHE A 1 218 ? 11.505 -3.031 -7.127 1.00 95.88 218 PHE A N 1
ATOM 1740 C CA . PHE A 1 218 ? 12.766 -3.720 -7.403 1.00 95.88 218 PHE A CA 1
ATOM 1741 C C . PHE A 1 218 ? 12.585 -4.882 -8.391 1.00 95.88 218 PHE A C 1
ATOM 1743 O O . PHE A 1 218 ? 13.302 -4.969 -9.389 1.00 95.88 218 PHE A O 1
ATOM 1750 N N . MET A 1 219 ? 11.581 -5.734 -8.174 1.00 95.44 219 MET A N 1
ATOM 1751 C CA . MET A 1 219 ? 11.276 -6.836 -9.092 1.00 95.44 219 MET A CA 1
ATOM 1752 C C . MET A 1 219 ? 10.781 -6.342 -10.455 1.00 95.44 219 MET A C 1
ATOM 1754 O O . MET A 1 219 ? 11.066 -6.966 -11.475 1.00 95.44 219 MET A O 1
ATOM 1758 N N . GLY A 1 220 ? 10.081 -5.209 -10.504 1.00 95.69 220 GLY A N 1
ATOM 1759 C CA . GLY A 1 220 ? 9.693 -4.554 -11.750 1.00 95.69 220 GLY A CA 1
ATOM 1760 C C . GLY A 1 220 ? 10.884 -4.038 -12.555 1.00 95.69 220 GLY A C 1
ATOM 1761 O O . GLY A 1 220 ? 10.946 -4.237 -13.766 1.00 95.69 220 GLY A O 1
ATOM 1762 N N . ALA A 1 221 ? 11.878 -3.461 -11.879 1.00 97.12 221 ALA A N 1
ATOM 1763 C CA . ALA A 1 221 ? 13.139 -3.075 -12.503 1.00 97.12 221 ALA A CA 1
ATOM 1764 C C . ALA A 1 221 ? 13.871 -4.297 -13.072 1.00 97.12 221 ALA A C 1
ATOM 1766 O O . ALA A 1 221 ? 14.271 -4.298 -14.234 1.00 97.12 221 ALA A O 1
ATOM 1767 N N . LEU A 1 222 ? 13.996 -5.359 -12.268 1.00 95.75 222 LEU A N 1
ATOM 1768 C CA . LEU A 1 222 ? 14.704 -6.584 -12.639 1.00 95.75 222 LEU A CA 1
ATOM 1769 C C . LEU A 1 222 ? 14.026 -7.293 -13.821 1.00 95.75 222 LEU A C 1
ATOM 1771 O O . LEU A 1 222 ? 14.688 -7.623 -14.801 1.00 95.75 222 LEU A O 1
ATOM 1775 N N . SER A 1 223 ? 12.703 -7.470 -13.767 1.00 94.69 223 SER A N 1
ATOM 1776 C CA . SER A 1 223 ? 11.924 -8.077 -14.857 1.00 94.69 223 SER A CA 1
ATOM 1777 C C . SER A 1 223 ? 11.944 -7.237 -16.136 1.00 94.69 223 SER A C 1
ATOM 1779 O O . SER A 1 223 ? 12.114 -7.796 -17.219 1.00 94.69 223 SER A O 1
ATOM 1781 N N . GLY A 1 224 ? 11.841 -5.908 -16.028 1.00 94.00 224 GLY A N 1
ATOM 1782 C CA . GLY A 1 224 ? 11.949 -5.010 -17.176 1.00 94.00 224 GLY A CA 1
ATOM 1783 C C . GLY A 1 224 ? 13.326 -5.049 -17.836 1.00 94.00 224 GLY A C 1
ATOM 1784 O O . GLY A 1 224 ? 13.410 -5.134 -19.061 1.00 94.00 224 GLY A O 1
ATOM 1785 N N . GLY A 1 225 ? 14.392 -5.085 -17.031 1.00 94.19 225 GLY A N 1
ATOM 1786 C CA . GLY A 1 225 ? 15.762 -5.258 -17.511 1.00 94.19 225 GLY A CA 1
ATOM 1787 C C . GLY A 1 225 ? 15.955 -6.570 -18.269 1.00 94.19 225 GLY A C 1
ATOM 1788 O O . GLY A 1 225 ? 16.428 -6.564 -19.404 1.00 94.19 225 GLY A O 1
ATOM 1789 N N . LEU A 1 226 ? 15.519 -7.687 -17.677 1.00 93.12 226 LEU A N 1
ATOM 1790 C CA . LEU A 1 226 ? 15.611 -9.010 -18.302 1.00 93.12 226 LEU A CA 1
ATOM 1791 C C . LEU A 1 226 ? 14.818 -9.099 -19.609 1.00 93.12 226 LEU A C 1
ATOM 1793 O O . LEU A 1 226 ? 15.329 -9.630 -20.593 1.00 93.12 226 LEU A O 1
ATOM 1797 N N . MET A 1 227 ? 13.591 -8.570 -19.641 1.00 90.94 227 MET A N 1
ATOM 1798 C CA . MET A 1 227 ? 12.784 -8.583 -20.861 1.00 90.94 227 MET A CA 1
ATOM 1799 C C . MET A 1 227 ? 13.427 -7.743 -21.960 1.00 90.94 227 MET A C 1
ATOM 1801 O O . MET A 1 227 ? 13.604 -8.230 -23.072 1.00 90.94 227 MET A O 1
ATOM 1805 N N . ALA A 1 228 ? 13.844 -6.516 -21.661 1.00 90.94 228 ALA A N 1
ATOM 1806 C CA . ALA A 1 228 ? 14.505 -5.674 -22.651 1.00 90.94 228 ALA A CA 1
ATOM 1807 C C . ALA A 1 228 ? 15.799 -6.310 -23.194 1.00 90.94 228 ALA A C 1
ATOM 1809 O O . ALA A 1 228 ? 16.036 -6.233 -24.397 1.00 90.94 228 ALA A O 1
ATOM 1810 N N . MET A 1 229 ? 16.591 -6.991 -22.353 1.00 89.38 229 MET A N 1
ATOM 1811 C CA . MET A 1 229 ? 17.769 -7.751 -22.797 1.00 89.38 229 MET A CA 1
ATOM 1812 C C . MET A 1 229 ? 17.397 -8.889 -23.749 1.00 89.38 229 MET A C 1
ATOM 1814 O O . MET A 1 229 ? 17.959 -8.977 -24.840 1.00 89.38 229 MET A O 1
ATOM 1818 N N . LEU A 1 230 ? 16.413 -9.711 -23.376 1.00 88.12 230 LEU A N 1
ATOM 1819 C CA . LEU A 1 230 ? 15.958 -10.837 -24.191 1.00 88.12 230 LEU A CA 1
ATOM 1820 C C . LEU A 1 230 ? 15.484 -10.373 -25.576 1.00 88.12 230 LEU A C 1
ATOM 1822 O O . LEU A 1 230 ? 15.869 -10.948 -26.594 1.00 88.12 230 LEU A O 1
ATOM 1826 N N . PHE A 1 231 ? 14.698 -9.293 -25.613 1.00 85.81 231 PHE A N 1
ATOM 1827 C CA . PHE A 1 231 ? 14.232 -8.700 -26.864 1.00 85.81 231 PHE A CA 1
ATOM 1828 C C . PHE A 1 231 ? 15.364 -8.035 -27.653 1.00 85.81 231 PHE A C 1
ATOM 1830 O O . PHE A 1 231 ? 15.330 -8.086 -28.876 1.00 85.81 231 PHE A O 1
ATOM 1837 N N . SER A 1 232 ? 16.379 -7.466 -26.996 1.00 83.31 232 SER A N 1
ATOM 1838 C CA . SER A 1 232 ? 17.527 -6.862 -27.687 1.00 83.31 232 SER A CA 1
ATOM 1839 C C . SER A 1 232 ? 18.440 -7.885 -28.374 1.00 83.31 232 SER A C 1
ATOM 1841 O O . SER A 1 232 ? 18.997 -7.584 -29.424 1.00 83.31 232 SER A O 1
ATOM 1843 N N . GLU A 1 233 ? 18.571 -9.098 -27.824 1.00 78.50 233 GLU A N 1
ATOM 1844 C CA . GLU A 1 233 ? 19.397 -10.159 -28.419 1.00 78.50 233 GLU A CA 1
ATOM 1845 C C . GLU A 1 233 ? 18.646 -10.940 -29.504 1.00 78.50 233 GLU A C 1
ATOM 1847 O O . GLU A 1 233 ? 19.222 -11.295 -30.532 1.00 78.50 233 GLU A O 1
ATOM 1852 N N . GLN A 1 234 ? 17.351 -11.202 -29.299 1.00 67.12 234 GLN A N 1
ATOM 1853 C CA . GLN A 1 234 ? 16.534 -11.948 -30.263 1.00 67.12 234 GLN A CA 1
ATOM 1854 C C . GLN A 1 234 ? 16.083 -11.099 -31.454 1.00 67.12 234 GLN A C 1
ATOM 1856 O O . GLN A 1 234 ? 15.822 -11.646 -32.527 1.00 67.12 234 GLN A O 1
ATOM 1861 N N . ALA A 1 235 ? 16.030 -9.772 -31.314 1.00 57.03 235 ALA A N 1
ATOM 1862 C CA . ALA A 1 235 ? 15.670 -8.864 -32.394 1.00 57.03 235 ALA A CA 1
ATOM 1863 C C . ALA A 1 235 ? 16.819 -8.605 -33.385 1.00 57.03 235 ALA A C 1
ATOM 1865 O O . ALA A 1 235 ? 16.961 -7.497 -33.881 1.00 57.03 235 ALA A O 1
ATOM 1866 N N . GLY A 1 236 ? 17.526 -9.641 -33.859 1.00 53.28 236 GLY A N 1
ATOM 1867 C CA . GLY A 1 236 ? 18.299 -9.588 -35.123 1.00 53.28 236 GLY A CA 1
ATOM 1868 C C . GLY A 1 236 ? 17.459 -9.235 -36.376 1.00 53.28 236 GLY A C 1
ATOM 1869 O O . GLY A 1 236 ? 17.883 -9.434 -37.516 1.00 53.28 236 GLY A O 1
ATOM 1870 N N . ILE A 1 237 ? 16.244 -8.732 -36.157 1.00 50.50 237 ILE A N 1
ATOM 1871 C CA . ILE A 1 237 ? 15.247 -8.208 -37.068 1.00 50.50 237 ILE A CA 1
ATOM 1872 C C . ILE A 1 237 ? 15.752 -6.847 -37.556 1.00 50.50 237 ILE A C 1
ATOM 1874 O O . ILE A 1 237 ? 15.416 -5.772 -37.072 1.00 50.50 237 ILE A O 1
ATOM 1878 N N . SER A 1 238 ? 16.592 -6.932 -38.575 1.00 46.22 238 SER A N 1
ATOM 1879 C CA . SER A 1 238 ? 17.183 -5.856 -39.367 1.00 46.22 238 SER A CA 1
ATOM 1880 C C . SER A 1 238 ? 16.146 -5.119 -40.237 1.00 46.22 238 SER A C 1
ATOM 1882 O O . SER A 1 238 ? 16.389 -4.814 -41.403 1.00 46.22 238 SER A O 1
ATOM 1884 N N . SER A 1 239 ? 14.966 -4.812 -39.695 1.00 48.38 239 SER A N 1
ATOM 1885 C CA . SER A 1 239 ? 13.883 -4.166 -40.437 1.00 48.38 239 SER A CA 1
ATOM 1886 C C . SER A 1 239 ? 13.300 -2.993 -39.659 1.00 48.38 239 SER A C 1
ATOM 1888 O O . SER A 1 239 ? 12.458 -3.201 -38.794 1.00 48.38 239 SER A O 1
ATOM 1890 N N . SER A 1 240 ? 13.761 -1.784 -40.009 1.00 55.16 240 SER A N 1
ATOM 1891 C CA . SER A 1 240 ? 13.079 -0.465 -40.051 1.00 55.16 240 SER A CA 1
ATOM 1892 C C . SER A 1 240 ? 12.232 0.053 -38.869 1.00 55.16 240 SER A C 1
ATOM 1894 O O . SER A 1 240 ? 12.142 1.263 -38.699 1.00 55.16 240 SER A O 1
ATOM 1896 N N . VAL A 1 241 ? 11.635 -0.797 -38.039 1.00 52.06 241 VAL A N 1
ATOM 1897 C CA . VAL A 1 241 ? 10.880 -0.456 -36.821 1.00 52.06 241 VAL A CA 1
ATOM 1898 C C . VAL A 1 241 ? 11.821 -0.261 -35.621 1.00 52.06 241 VAL A C 1
ATOM 1900 O O . VAL A 1 241 ? 11.480 0.427 -34.662 1.00 52.06 241 VAL A O 1
ATOM 1903 N N . ASP A 1 242 ? 13.045 -0.783 -35.713 1.00 51.94 242 ASP A N 1
ATOM 1904 C CA . ASP A 1 242 ? 14.077 -0.697 -34.673 1.00 51.94 242 ASP A CA 1
ATOM 1905 C C . ASP A 1 242 ? 14.763 0.681 -34.584 1.00 51.94 242 ASP A C 1
ATOM 1907 O O . ASP A 1 242 ? 15.467 0.972 -33.618 1.00 51.94 242 ASP A O 1
ATOM 1911 N N . GLN A 1 243 ? 14.519 1.582 -35.547 1.00 53.31 243 GLN A N 1
ATOM 1912 C CA . GLN A 1 243 ? 15.144 2.915 -35.576 1.00 53.31 243 GLN A CA 1
ATOM 1913 C C . GLN A 1 243 ? 14.794 3.802 -34.374 1.00 53.31 243 GLN A C 1
ATOM 1915 O O . GLN A 1 243 ? 15.491 4.782 -34.125 1.00 53.31 243 GLN A O 1
ATOM 1920 N N . LEU A 1 244 ? 13.746 3.474 -33.617 1.00 53.97 244 LEU A N 1
ATOM 1921 C CA . LEU A 1 244 ? 13.347 4.255 -32.448 1.00 53.97 244 LEU A CA 1
ATOM 1922 C C . LEU A 1 244 ? 13.738 3.615 -31.109 1.00 53.97 244 LEU A C 1
ATOM 1924 O O . LEU A 1 244 ? 13.501 4.236 -30.076 1.00 53.97 244 LEU A O 1
ATOM 1928 N N . GLY A 1 245 ? 14.275 2.385 -31.077 1.00 62.28 245 GLY A N 1
ATOM 1929 C CA . GLY A 1 245 ? 14.566 1.671 -29.818 1.00 62.28 245 GLY A CA 1
ATOM 1930 C C . GLY A 1 245 ? 13.344 1.471 -28.899 1.00 62.28 245 GLY A C 1
ATOM 1931 O O . GLY A 1 245 ? 13.470 1.000 -27.767 1.00 62.28 245 GLY A O 1
ATOM 1932 N N . LEU A 1 246 ? 12.145 1.820 -29.382 1.00 68.69 246 LEU A N 1
ATOM 1933 C CA . LEU A 1 246 ? 10.896 1.806 -28.629 1.00 68.69 246 LEU A CA 1
ATOM 1934 C C . LEU A 1 246 ? 10.451 0.379 -28.310 1.00 68.69 246 LEU A C 1
ATOM 1936 O O . LEU A 1 246 ? 9.800 0.183 -27.295 1.00 68.69 246 LEU A O 1
ATOM 1940 N N . GLY A 1 247 ? 10.813 -0.613 -29.131 1.00 82.62 247 GLY A N 1
ATOM 1941 C CA . GLY A 1 247 ? 10.395 -2.005 -28.943 1.00 82.62 247 GLY A CA 1
ATOM 1942 C C . GLY A 1 247 ? 10.925 -2.610 -27.642 1.00 82.62 247 GLY A C 1
ATOM 1943 O O . GLY A 1 247 ? 10.143 -2.996 -26.774 1.00 82.62 247 GLY A O 1
ATOM 1944 N N . ALA A 1 248 ? 12.250 -2.634 -27.473 1.00 86.69 248 ALA A N 1
ATOM 1945 C CA . ALA A 1 248 ? 12.880 -3.187 -26.273 1.00 86.69 248 ALA A CA 1
ATOM 1946 C C . ALA A 1 248 ? 12.558 -2.358 -25.016 1.00 86.69 248 ALA A C 1
ATOM 1948 O O . ALA A 1 248 ? 12.241 -2.918 -23.965 1.00 86.69 248 ALA A O 1
ATOM 1949 N N . GLY A 1 249 ? 12.568 -1.025 -25.131 1.00 89.50 249 GLY A N 1
ATOM 1950 C CA . GLY A 1 249 ? 12.236 -0.132 -24.020 1.00 89.50 249 GLY A CA 1
ATOM 1951 C C . GLY A 1 249 ? 10.779 -0.251 -23.560 1.00 89.50 249 GLY A C 1
ATOM 1952 O O . GLY A 1 249 ? 10.519 -0.357 -22.360 1.00 89.50 249 GLY A O 1
ATOM 1953 N N . ALA A 1 250 ? 9.823 -0.297 -24.495 1.00 91.31 250 ALA A N 1
ATOM 1954 C CA . ALA A 1 250 ? 8.411 -0.494 -24.175 1.00 91.31 250 ALA A CA 1
ATOM 1955 C C . ALA A 1 250 ? 8.151 -1.889 -23.600 1.00 91.31 250 ALA A C 1
ATOM 1957 O O . ALA A 1 250 ? 7.364 -2.009 -22.665 1.00 91.31 250 ALA A O 1
ATOM 1958 N N . ALA A 1 251 ? 8.834 -2.928 -24.096 1.00 90.75 251 ALA A N 1
ATOM 1959 C CA . ALA A 1 251 ? 8.759 -4.268 -23.517 1.00 90.75 251 ALA A CA 1
ATOM 1960 C C . ALA A 1 251 ? 9.248 -4.277 -22.059 1.00 90.75 251 ALA A C 1
ATOM 1962 O O . ALA A 1 251 ? 8.561 -4.817 -21.192 1.00 90.75 251 ALA A O 1
ATOM 1963 N N . GLY A 1 252 ? 10.377 -3.619 -21.770 1.00 93.12 252 GLY A N 1
ATOM 1964 C CA . GLY A 1 252 ? 10.887 -3.462 -20.406 1.00 93.12 252 GLY A CA 1
ATOM 1965 C C . GLY A 1 252 ? 9.919 -2.700 -19.495 1.00 93.12 252 GLY A C 1
ATOM 1966 O O . GLY A 1 252 ? 9.606 -3.161 -18.397 1.00 93.12 252 GLY A O 1
ATOM 1967 N N . PHE A 1 253 ? 9.369 -1.580 -19.973 1.00 95.69 253 PHE A N 1
ATOM 1968 C CA . PHE A 1 253 ? 8.354 -0.809 -19.249 1.00 95.69 253 PHE A CA 1
ATOM 1969 C C . PHE A 1 253 ? 7.085 -1.628 -18.970 1.00 95.69 253 PHE A C 1
ATOM 1971 O O . PHE A 1 253 ? 6.599 -1.644 -17.841 1.00 95.69 253 PHE A O 1
ATOM 1978 N N . LEU A 1 254 ? 6.551 -2.334 -19.973 1.00 94.00 254 LEU A N 1
ATOM 1979 C CA . LEU A 1 254 ? 5.344 -3.156 -19.838 1.00 94.00 254 LEU A CA 1
ATOM 1980 C C . LEU A 1 254 ? 5.560 -4.341 -18.893 1.00 94.00 254 LEU A C 1
ATOM 1982 O O . LEU A 1 254 ? 4.677 -4.648 -18.090 1.00 94.00 254 LEU A O 1
ATOM 1986 N N . ALA A 1 255 ? 6.733 -4.976 -18.950 1.00 93.81 255 ALA A N 1
ATOM 1987 C CA . ALA A 1 255 ? 7.109 -6.036 -18.021 1.00 93.81 255 ALA A CA 1
ATOM 1988 C C . ALA A 1 255 ? 7.147 -5.518 -16.575 1.00 93.81 255 ALA A C 1
ATOM 1990 O O . ALA A 1 255 ? 6.554 -6.133 -15.689 1.00 93.81 255 ALA A O 1
ATOM 1991 N N . GLY A 1 256 ? 7.741 -4.340 -16.359 1.00 95.00 256 GLY A N 1
ATOM 1992 C CA . GLY A 1 256 ? 7.748 -3.672 -15.059 1.00 95.00 256 GLY A CA 1
ATOM 1993 C C . GLY A 1 256 ? 6.361 -3.223 -14.587 1.00 95.00 256 GLY A C 1
ATOM 1994 O O . GLY A 1 256 ? 6.035 -3.365 -13.413 1.00 95.00 256 GLY A O 1
ATOM 1995 N N . TYR A 1 257 ? 5.501 -2.735 -15.485 1.00 95.62 257 TYR A N 1
ATOM 1996 C CA . TYR A 1 257 ? 4.111 -2.379 -15.167 1.00 95.62 257 TYR A CA 1
ATOM 1997 C C . TYR A 1 257 ? 3.275 -3.601 -14.765 1.00 95.62 257 TYR A C 1
ATOM 1999 O O . TYR A 1 257 ? 2.377 -3.501 -13.931 1.00 95.62 257 TYR A O 1
ATOM 2007 N N . SER A 1 258 ? 3.574 -4.771 -15.336 1.00 92.19 258 SER A N 1
ATOM 2008 C CA . SER A 1 258 ? 2.796 -5.997 -15.160 1.00 92.19 258 SER A CA 1
ATOM 2009 C C . SER A 1 258 ? 3.581 -7.111 -14.459 1.00 92.19 258 SER A C 1
ATOM 2011 O O . SER A 1 258 ? 3.559 -8.263 -14.889 1.00 92.19 258 SER A O 1
ATOM 2013 N N . VAL A 1 259 ? 4.243 -6.795 -13.340 1.00 87.75 259 VAL A N 1
ATOM 2014 C CA . VAL A 1 259 ? 5.058 -7.764 -12.575 1.00 87.75 259 VAL A CA 1
ATOM 2015 C C . VAL A 1 259 ? 4.292 -9.055 -12.245 1.00 87.75 259 VAL A C 1
ATOM 2017 O O . VAL A 1 259 ? 4.830 -10.152 -12.372 1.00 87.75 259 VAL A O 1
ATOM 2020 N N . GLU A 1 260 ? 3.015 -8.959 -11.859 1.00 83.81 260 GLU A N 1
ATOM 2021 C CA . GLU A 1 260 ? 2.193 -10.148 -11.573 1.00 83.81 260 GLU A CA 1
ATOM 2022 C C . GLU A 1 260 ? 1.968 -11.016 -12.812 1.00 83.81 260 GLU A C 1
ATOM 2024 O O . GLU A 1 260 ? 2.031 -12.244 -12.742 1.00 83.81 260 GLU A O 1
ATOM 2029 N N . TYR A 1 261 ? 1.701 -10.386 -13.956 1.00 78.56 261 TYR A N 1
ATOM 2030 C CA . TYR A 1 261 ? 1.533 -11.099 -15.215 1.00 78.56 261 TYR A CA 1
ATOM 2031 C C . TYR A 1 261 ? 2.849 -11.733 -15.663 1.00 78.56 261 TYR A C 1
ATOM 2033 O O . TYR A 1 261 ? 2.842 -12.856 -16.166 1.00 78.56 261 TYR A O 1
ATOM 2041 N N . PHE A 1 262 ? 3.972 -11.049 -15.434 1.00 78.69 262 PHE A N 1
ATOM 2042 C CA . PHE A 1 262 ? 5.302 -11.559 -15.731 1.00 78.69 262 PHE A CA 1
ATOM 2043 C C . PHE A 1 262 ? 5.588 -12.850 -14.959 1.00 78.69 262 PHE A C 1
ATOM 2045 O O . PHE A 1 262 ? 5.888 -13.858 -15.592 1.00 78.69 262 PHE A O 1
ATOM 2052 N N . TYR A 1 263 ? 5.382 -12.885 -13.637 1.00 78.69 263 TYR A N 1
ATOM 2053 C CA . TYR A 1 263 ? 5.534 -14.130 -12.869 1.00 78.69 263 TYR A CA 1
ATOM 2054 C C . TYR A 1 263 ? 4.579 -15.222 -13.332 1.00 78.69 263 TYR A C 1
ATOM 2056 O O . TYR A 1 263 ? 4.997 -16.353 -13.551 1.00 78.69 263 TYR A O 1
ATOM 2064 N N . ARG A 1 264 ? 3.308 -14.883 -13.577 1.00 80.75 264 ARG A N 1
ATOM 2065 C CA . ARG A 1 264 ? 2.337 -15.859 -14.094 1.00 80.75 264 ARG A CA 1
ATOM 2066 C C . ARG A 1 264 ? 2.749 -16.431 -15.448 1.00 80.75 264 ARG A C 1
ATOM 2068 O O . ARG A 1 264 ? 2.386 -17.566 -15.747 1.00 80.75 264 ARG A O 1
ATOM 2075 N N . THR A 1 265 ? 3.440 -15.643 -16.265 1.00 78.12 265 THR A N 1
ATOM 2076 C CA . THR A 1 265 ? 3.948 -16.053 -17.575 1.00 78.12 265 THR A CA 1
ATOM 2077 C C . THR A 1 265 ? 5.216 -16.886 -17.432 1.00 78.12 265 THR A C 1
ATOM 2079 O O . THR A 1 265 ? 5.312 -17.919 -18.084 1.00 78.12 265 THR A O 1
ATOM 2082 N N . LEU A 1 266 ? 6.140 -16.504 -16.545 1.00 79.12 266 LEU A N 1
ATOM 2083 C CA . LEU A 1 266 ? 7.315 -17.311 -16.216 1.00 79.12 266 LEU A CA 1
ATOM 2084 C C . LEU A 1 266 ? 6.918 -18.683 -15.684 1.00 79.12 266 LEU A C 1
ATOM 2086 O O . LEU A 1 266 ? 7.430 -19.671 -16.191 1.00 79.12 266 LEU A O 1
ATOM 2090 N N . ASP A 1 267 ? 5.963 -18.752 -14.753 1.00 82.88 267 ASP A N 1
ATOM 2091 C CA . ASP A 1 267 ? 5.428 -20.022 -14.255 1.00 82.88 267 ASP A CA 1
ATOM 2092 C C . ASP A 1 267 ? 4.941 -20.893 -15.417 1.00 82.88 267 ASP A C 1
ATOM 2094 O O . ASP A 1 267 ? 5.334 -22.044 -15.535 1.00 82.88 267 ASP A O 1
ATOM 2098 N N . ARG A 1 268 ? 4.159 -20.319 -16.344 1.00 82.31 268 ARG A N 1
ATOM 2099 C CA . ARG A 1 268 ? 3.654 -21.046 -17.521 1.00 82.31 268 ARG A CA 1
ATOM 2100 C C . ARG A 1 268 ? 4.770 -21.531 -18.445 1.00 82.31 268 ARG A C 1
ATOM 2102 O O . ARG A 1 268 ? 4.652 -22.609 -19.014 1.00 82.31 268 ARG A O 1
ATOM 2109 N N . ILE A 1 269 ? 5.821 -20.734 -18.631 1.00 82.38 269 ILE A N 1
ATOM 2110 C CA . ILE A 1 269 ? 6.974 -21.116 -19.454 1.00 82.38 269 ILE A CA 1
ATOM 2111 C C . ILE A 1 269 ? 7.760 -22.233 -18.762 1.00 82.38 269 ILE A C 1
ATOM 2113 O O . ILE A 1 269 ? 8.127 -23.202 -19.417 1.00 82.38 269 ILE A O 1
ATOM 2117 N N . ILE A 1 270 ? 7.984 -22.134 -17.450 1.00 83.25 270 ILE A N 1
ATOM 2118 C CA . ILE A 1 270 ? 8.650 -23.170 -16.651 1.00 83.25 270 ILE A CA 1
ATOM 2119 C C . ILE A 1 270 ? 7.843 -24.470 -16.710 1.00 83.25 270 ILE A C 1
ATOM 2121 O O . ILE A 1 270 ? 8.411 -25.521 -16.998 1.00 83.25 270 ILE A O 1
ATOM 2125 N N . ASP A 1 271 ? 6.525 -24.394 -16.531 1.00 84.25 271 ASP A N 1
ATOM 2126 C CA . ASP A 1 271 ? 5.621 -25.542 -16.623 1.00 84.25 271 ASP A CA 1
ATOM 2127 C C . ASP A 1 271 ? 5.656 -26.184 -18.023 1.00 84.25 271 ASP A C 1
ATOM 2129 O O . ASP A 1 271 ? 5.596 -27.405 -18.148 1.00 84.25 271 ASP A O 1
ATOM 2133 N N . ALA A 1 272 ? 5.809 -25.382 -19.083 1.00 87.25 272 ALA A N 1
ATOM 2134 C CA . ALA A 1 272 ? 5.951 -25.880 -20.452 1.00 87.25 272 ALA A CA 1
ATOM 2135 C C . ALA A 1 272 ? 7.340 -26.488 -20.742 1.00 87.25 272 ALA A C 1
ATOM 2137 O O . ALA A 1 272 ? 7.446 -27.420 -21.539 1.00 87.25 272 ALA A O 1
ATOM 2138 N N . LEU A 1 273 ? 8.403 -25.966 -20.119 1.00 84.81 273 LEU A N 1
ATOM 2139 C CA . LEU A 1 273 ? 9.794 -26.389 -20.332 1.00 84.81 273 LEU A CA 1
ATOM 2140 C C . LEU A 1 273 ? 10.239 -27.551 -19.442 1.00 84.81 273 LEU A C 1
ATOM 2142 O O . LEU A 1 273 ? 11.290 -28.131 -19.710 1.00 84.81 273 LEU A O 1
ATOM 2146 N N . VAL A 1 274 ? 9.483 -27.895 -18.398 1.00 86.75 274 VAL A N 1
ATOM 2147 C CA . VAL A 1 274 ? 9.752 -29.044 -17.523 1.00 86.75 274 VAL A CA 1
ATOM 2148 C C . VAL A 1 274 ? 8.806 -30.197 -17.903 1.00 86.75 274 VAL A C 1
ATOM 2150 O O . VAL A 1 274 ? 7.814 -30.442 -17.209 1.00 86.75 274 VAL A O 1
ATOM 2153 N N . PRO A 1 275 ? 9.078 -30.939 -19.000 1.00 68.81 275 PRO A N 1
ATOM 2154 C CA . PRO A 1 275 ? 8.287 -32.103 -19.373 1.00 68.81 275 PRO A CA 1
ATOM 2155 C C . PRO A 1 275 ? 8.474 -33.190 -18.308 1.00 68.81 275 PRO A C 1
ATOM 2157 O O . PRO A 1 275 ? 9.540 -33.791 -18.197 1.00 68.81 275 PRO A O 1
ATOM 2160 N N . GLY A 1 276 ? 7.447 -33.424 -17.488 1.00 67.88 276 GLY A N 1
ATOM 2161 C CA . GLY A 1 276 ? 7.443 -34.513 -16.503 1.00 67.88 276 GLY A CA 1
ATOM 2162 C C . GLY A 1 276 ? 6.889 -34.174 -15.118 1.00 67.88 276 GLY A C 1
ATOM 2163 O O . GLY A 1 276 ? 6.613 -35.093 -14.351 1.00 67.88 276 GLY A O 1
ATOM 2164 N N . LYS A 1 277 ? 6.646 -32.897 -14.788 1.00 57.69 277 LYS A N 1
ATOM 2165 C CA . LYS A 1 277 ? 5.746 -32.540 -13.676 1.00 57.69 277 LYS A CA 1
ATOM 2166 C C . LYS A 1 277 ? 4.349 -32.362 -14.257 1.00 57.69 277 LYS A C 1
ATOM 2168 O O . LYS A 1 277 ? 4.019 -31.313 -14.788 1.00 57.69 277 LYS A O 1
ATOM 2173 N N . GLY A 1 278 ? 3.607 -33.466 -14.257 1.00 53.84 278 GLY A N 1
ATOM 2174 C CA . GLY A 1 278 ? 2.368 -33.657 -15.000 1.00 53.84 278 GLY A CA 1
ATOM 2175 C C . GLY A 1 278 ? 1.377 -32.497 -14.933 1.00 53.84 278 GLY A C 1
ATOM 2176 O O . GLY A 1 278 ? 1.149 -31.890 -13.887 1.00 53.84 278 GLY A O 1
ATOM 2177 N N . ALA A 1 279 ? 0.716 -32.299 -16.069 1.00 54.16 279 ALA A N 1
ATOM 2178 C CA . ALA A 1 279 ? -0.458 -31.466 -16.297 1.00 54.16 279 ALA A CA 1
ATOM 2179 C C . ALA A 1 279 ? -1.692 -31.819 -15.422 1.00 54.16 279 ALA A C 1
ATOM 2181 O O . ALA A 1 279 ? -2.786 -31.333 -15.689 1.00 54.16 279 ALA A O 1
ATOM 2182 N N . ASP A 1 280 ? -1.515 -32.611 -14.359 1.00 53.31 280 ASP A N 1
ATOM 2183 C CA . ASP A 1 280 ? -2.555 -33.066 -13.429 1.00 53.31 280 ASP A CA 1
ATOM 2184 C C . ASP A 1 280 ? -2.591 -32.276 -12.119 1.00 53.31 280 ASP A C 1
ATOM 2186 O O . ASP A 1 280 ? -3.353 -32.607 -11.212 1.00 53.31 280 ASP A O 1
ATOM 2190 N N . ASN A 1 281 ? -1.812 -31.201 -12.003 1.00 51.31 281 ASN A N 1
ATOM 2191 C CA . ASN A 1 281 ? -2.096 -30.177 -11.009 1.00 51.31 281 ASN A CA 1
ATOM 2192 C C . ASN A 1 281 ? -2.768 -29.011 -11.743 1.00 51.31 281 ASN A C 1
ATOM 2194 O O . ASN A 1 281 ? -2.088 -28.026 -12.048 1.00 51.31 281 ASN A O 1
ATOM 2198 N N . PRO A 1 282 ? -4.078 -29.098 -12.084 1.00 57.00 282 PRO A N 1
ATOM 2199 C CA . PRO A 1 282 ? -4.812 -27.908 -12.476 1.00 57.00 282 PRO A CA 1
ATOM 2200 C C . PRO A 1 282 ? -4.568 -26.929 -11.345 1.00 57.00 282 PRO A C 1
ATOM 2202 O O . PRO A 1 282 ? -4.911 -27.230 -10.202 1.00 57.00 282 PRO A O 1
ATOM 2205 N N . ARG A 1 283 ? -3.845 -25.847 -11.663 1.00 51.72 283 ARG A N 1
ATOM 2206 C CA . ARG A 1 283 ? -3.443 -24.772 -10.756 1.00 51.72 283 ARG A CA 1
ATOM 2207 C C . ARG A 1 283 ? -4.611 -24.577 -9.807 1.00 51.72 283 ARG A C 1
ATOM 2209 O O . ARG A 1 283 ? -5.638 -24.073 -10.264 1.00 51.72 283 ARG A O 1
ATOM 2216 N N . ARG A 1 284 ? -4.521 -25.112 -8.574 1.00 53.22 284 ARG A N 1
ATOM 2217 C CA . ARG A 1 284 ? -5.670 -25.081 -7.664 1.00 53.22 284 ARG A CA 1
ATOM 2218 C C . ARG A 1 284 ? -6.036 -23.607 -7.616 1.00 53.22 284 ARG A C 1
ATOM 2220 O O . ARG A 1 284 ? -5.130 -22.819 -7.314 1.00 53.22 284 ARG A O 1
ATOM 2227 N N . PRO A 1 285 ? -7.245 -23.214 -8.062 1.00 60.19 285 PRO A N 1
ATOM 2228 C CA . PRO A 1 285 ? -7.639 -21.819 -8.009 1.00 60.19 285 PRO A CA 1
ATOM 2229 C C . PRO A 1 285 ? -7.288 -21.361 -6.605 1.00 60.19 285 PRO A C 1
ATOM 2231 O O . PRO A 1 285 ? -7.587 -22.091 -5.658 1.00 60.19 285 PRO A O 1
ATOM 2234 N N . GLN A 1 286 ? -6.511 -20.273 -6.502 1.00 64.38 286 GLN A N 1
ATOM 2235 C CA . GLN A 1 286 ? -6.088 -19.753 -5.205 1.00 64.38 286 GLN A CA 1
ATOM 2236 C C . GLN A 1 286 ? -7.348 -19.737 -4.350 1.00 64.38 286 GLN A C 1
ATOM 2238 O O . GLN A 1 286 ? -8.315 -19.103 -4.792 1.00 64.38 286 GLN A O 1
ATOM 2243 N N . PRO A 1 287 ? -7.392 -20.531 -3.264 1.00 64.06 287 PRO A N 1
ATOM 2244 C CA . PRO A 1 287 ? -8.639 -20.780 -2.585 1.00 64.06 287 PRO A CA 1
ATOM 2245 C C . PRO A 1 287 ? -9.214 -19.422 -2.233 1.00 64.06 287 PRO A C 1
ATOM 2247 O O . PRO A 1 287 ? -8.501 -18.575 -1.682 1.00 64.06 287 PRO A O 1
ATOM 2250 N N . SER A 1 288 ? -10.458 -19.172 -2.642 1.00 75.12 288 SER A N 1
ATOM 2251 C CA . SER A 1 288 ? -11.117 -17.935 -2.247 1.00 75.12 288 SER A CA 1
ATOM 2252 C C . SER A 1 288 ? -11.010 -17.812 -0.719 1.00 75.12 288 SER A C 1
ATOM 2254 O O . SER A 1 288 ? -10.905 -18.832 -0.028 1.00 75.12 288 SER A O 1
ATOM 2256 N N . PRO A 1 289 ? -11.018 -16.601 -0.145 1.00 74.44 289 PRO A N 1
ATOM 2257 C CA . PRO A 1 289 ? -10.986 -16.444 1.309 1.00 74.44 289 PRO A CA 1
ATOM 2258 C C . PRO A 1 289 ? -12.023 -17.333 2.024 1.00 74.44 289 PRO A C 1
ATOM 2260 O O . PRO A 1 289 ? -11.744 -17.880 3.086 1.00 74.44 289 PRO A O 1
ATOM 2263 N N . GLU A 1 290 ? -13.172 -17.563 1.383 1.00 79.75 290 GLU A N 1
ATOM 2264 C CA . GLU A 1 290 ? -14.209 -18.499 1.826 1.00 79.75 290 GLU A CA 1
ATOM 2265 C C . GLU A 1 290 ? -13.763 -19.967 1.775 1.00 79.75 290 GLU A C 1
ATOM 2267 O O . GLU A 1 290 ? -13.999 -20.702 2.727 1.00 79.75 290 GLU A O 1
ATOM 2272 N N . GLN A 1 291 ? -13.082 -20.408 0.713 1.00 86.06 291 GLN A N 1
ATOM 2273 C CA . GLN A 1 291 ? -12.527 -21.764 0.623 1.00 86.06 291 GLN A CA 1
ATOM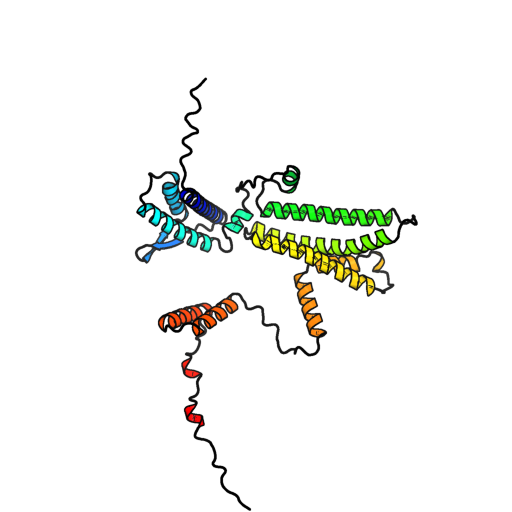 2274 C C . GLN A 1 291 ? -11.445 -22.006 1.683 1.00 86.06 291 GLN A C 1
ATOM 2276 O O . GLN A 1 291 ? -11.432 -23.064 2.302 1.00 86.06 291 GLN A O 1
ATOM 2281 N N . LEU A 1 292 ? -10.591 -21.016 1.962 1.00 86.12 292 LEU A N 1
ATOM 2282 C CA . LEU A 1 292 ? -9.615 -21.095 3.057 1.00 86.12 292 LEU A CA 1
ATOM 2283 C C . LEU A 1 292 ? -10.300 -21.185 4.427 1.00 86.12 292 LEU A C 1
ATOM 2285 O O . LEU A 1 292 ? -9.895 -21.987 5.271 1.00 86.12 292 LEU A O 1
ATOM 2289 N N . GLN A 1 293 ? -11.362 -20.404 4.651 1.00 88.25 293 GLN A N 1
ATOM 2290 C CA . GLN A 1 293 ? -12.168 -20.505 5.870 1.00 88.25 293 GLN A CA 1
ATOM 2291 C C . GLN A 1 293 ? -12.843 -21.877 5.989 1.00 88.25 293 GLN A C 1
ATOM 2293 O O . GLN A 1 293 ? -12.808 -22.477 7.062 1.00 88.25 293 GLN A O 1
ATOM 2298 N N . GLN A 1 294 ? -13.392 -22.411 4.895 1.00 92.00 294 GLN A N 1
ATOM 2299 C CA . GLN A 1 294 ? -13.989 -23.747 4.859 1.00 92.00 294 GLN A CA 1
ATOM 2300 C C . GLN A 1 294 ? -12.956 -24.833 5.167 1.00 92.00 294 GLN A C 1
ATOM 2302 O O . GLN A 1 294 ? -13.207 -25.676 6.025 1.00 92.00 294 GLN A O 1
ATOM 2307 N N . GLU A 1 295 ? -11.780 -24.800 4.538 1.00 93.00 295 GLU A N 1
ATOM 2308 C CA . GLU A 1 295 ? -10.700 -25.754 4.810 1.00 93.00 295 GLU A CA 1
ATOM 2309 C C . GLU A 1 295 ? -10.235 -25.682 6.270 1.00 93.00 295 GLU A C 1
ATOM 2311 O O . GLU A 1 295 ? -10.033 -26.718 6.907 1.00 93.00 295 GLU A O 1
ATOM 2316 N N . THR A 1 296 ? -10.147 -24.475 6.837 1.00 92.88 296 THR A N 1
ATOM 2317 C CA . THR A 1 296 ? -9.774 -24.273 8.246 1.00 92.88 296 THR A CA 1
ATOM 2318 C C . THR A 1 296 ? -10.838 -24.832 9.193 1.00 92.88 296 THR A C 1
ATOM 2320 O O . THR A 1 296 ? -10.505 -25.536 10.148 1.00 92.88 296 THR A O 1
ATOM 2323 N N . LEU A 1 297 ? -12.123 -24.583 8.919 1.00 93.31 297 LEU A N 1
ATOM 2324 C CA . LEU A 1 297 ? -13.234 -25.120 9.710 1.00 93.31 297 LEU A CA 1
ATOM 2325 C C . LEU A 1 297 ? -13.329 -26.649 9.601 1.00 93.31 297 LEU A C 1
ATOM 2327 O O . LEU A 1 297 ? -13.573 -27.313 10.606 1.00 93.31 297 LEU A O 1
ATOM 2331 N N . ILE A 1 298 ? -13.081 -27.227 8.421 1.00 94.81 298 ILE A N 1
ATOM 2332 C CA . ILE A 1 298 ? -13.023 -28.685 8.221 1.00 94.81 298 ILE A CA 1
ATOM 2333 C C . ILE A 1 298 ? -11.847 -29.286 9.001 1.00 94.81 298 ILE A C 1
ATOM 2335 O O . ILE A 1 298 ? -12.001 -30.313 9.664 1.00 94.81 298 ILE A O 1
ATOM 2339 N N . ALA A 1 299 ? -10.676 -28.647 8.963 1.00 94.88 299 ALA A N 1
ATOM 2340 C CA . ALA A 1 299 ? -9.511 -29.091 9.719 1.00 94.88 299 ALA A CA 1
ATOM 2341 C C . ALA A 1 299 ? -9.757 -29.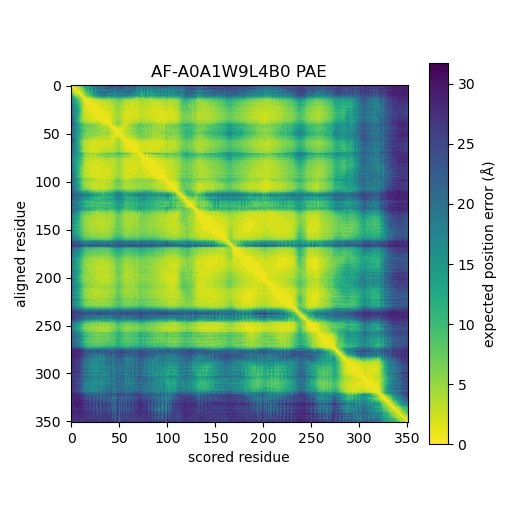031 11.238 1.00 94.88 299 ALA A C 1
ATOM 2343 O O . ALA A 1 299 ? -9.414 -29.980 11.947 1.00 94.88 299 ALA A O 1
ATOM 2344 N N . LEU A 1 300 ? -10.404 -27.967 11.732 1.00 93.31 300 LEU A N 1
ATOM 2345 C CA . LEU A 1 300 ? -10.819 -27.849 13.134 1.00 93.31 300 LEU A CA 1
ATOM 2346 C C . LEU A 1 300 ? -11.840 -28.926 13.514 1.00 93.31 300 LEU A C 1
ATOM 2348 O O . LEU A 1 300 ? -11.656 -29.601 14.523 1.00 93.31 300 LEU A O 1
ATOM 2352 N N . LEU A 1 301 ? -12.853 -29.166 12.675 1.00 96.19 301 LEU A N 1
ATOM 2353 C CA . LEU A 1 301 ? -13.872 -30.195 12.910 1.00 96.19 301 LEU A CA 1
ATOM 2354 C C . LEU A 1 301 ? -13.263 -31.596 13.074 1.00 96.19 301 LEU A C 1
ATOM 2356 O O . LEU A 1 301 ? -13.723 -32.382 13.904 1.00 96.19 301 LEU A O 1
ATOM 2360 N N . ASN A 1 302 ? -12.233 -31.904 12.284 1.00 95.88 302 ASN A N 1
ATOM 2361 C CA . ASN A 1 302 ? -11.531 -33.185 12.340 1.00 95.88 302 ASN A CA 1
ATOM 2362 C C . ASN A 1 302 ? -10.603 -33.305 13.556 1.00 95.88 302 ASN A C 1
ATOM 2364 O O . ASN A 1 302 ? -10.341 -34.418 14.010 1.00 95.88 302 ASN A O 1
ATOM 2368 N N . ARG A 1 303 ? -10.094 -32.181 14.073 1.00 96.56 303 ARG A N 1
ATOM 2369 C CA . ARG A 1 303 ? -9.161 -32.154 15.206 1.00 96.56 303 ARG A CA 1
ATOM 2370 C C . ARG A 1 303 ? -9.870 -32.154 16.560 1.00 96.56 303 ARG A C 1
ATOM 2372 O O . ARG A 1 303 ? -9.331 -32.707 17.515 1.00 96.56 303 ARG A O 1
ATOM 2379 N N . THR A 1 304 ? -11.044 -31.541 16.655 1.00 96.00 304 THR A N 1
ATOM 2380 C CA . THR A 1 304 ? -11.791 -31.450 17.912 1.00 96.00 304 THR A CA 1
ATOM 2381 C C . THR A 1 304 ? -12.415 -32.795 18.278 1.00 96.00 304 THR A C 1
ATOM 2383 O O . THR A 1 304 ? -13.002 -33.462 17.430 1.00 96.00 304 THR A O 1
ATOM 2386 N N . THR A 1 305 ? -12.286 -33.224 19.534 1.00 97.38 305 THR A N 1
ATOM 2387 C CA . THR A 1 305 ? -12.873 -34.473 20.054 1.00 97.38 305 THR A CA 1
ATOM 2388 C C . THR A 1 305 ? -14.221 -34.265 20.739 1.00 97.38 305 THR A C 1
ATOM 2390 O O . THR A 1 305 ? -15.022 -35.198 20.756 1.00 97.38 305 THR A O 1
ATOM 2393 N N . ASP A 1 306 ? -14.484 -33.062 21.252 1.00 96.81 306 ASP A N 1
ATOM 2394 C CA . ASP A 1 306 ? -15.712 -32.727 21.975 1.00 96.81 306 ASP A CA 1
ATOM 2395 C C . ASP A 1 306 ? -16.945 -32.732 21.039 1.00 96.81 306 ASP A C 1
ATOM 2397 O O . ASP A 1 306 ? -16.917 -32.091 19.977 1.00 96.81 306 ASP A O 1
ATOM 2401 N N . PRO A 1 307 ? -18.021 -33.473 21.376 1.00 93.75 307 PRO A N 1
ATOM 2402 C CA . PRO A 1 307 ? -19.259 -33.468 20.602 1.00 93.75 307 PRO A CA 1
ATOM 2403 C C . PRO A 1 307 ? -19.942 -32.094 20.514 1.00 93.75 307 PRO A C 1
ATOM 2405 O O . PRO A 1 307 ? -20.537 -31.804 19.470 1.00 93.75 307 PRO A O 1
ATOM 2408 N N . GLU A 1 308 ? -19.861 -31.247 21.545 1.00 92.62 308 GLU A N 1
ATOM 2409 C CA . GLU A 1 308 ? -20.523 -29.933 21.540 1.00 92.62 308 GLU A CA 1
ATOM 2410 C C . GLU A 1 308 ? -19.834 -28.964 20.571 1.00 92.62 308 GLU A C 1
ATOM 2412 O O . GLU A 1 308 ? -20.487 -28.375 19.702 1.00 92.62 308 GLU A O 1
ATOM 2417 N N . ASP A 1 309 ? -18.504 -28.894 20.612 1.00 91.62 309 ASP A N 1
ATOM 2418 C CA . ASP A 1 309 ? -17.718 -28.072 19.688 1.00 91.62 309 ASP A CA 1
ATOM 2419 C C . ASP A 1 309 ? -17.869 -28.539 18.235 1.00 91.62 309 ASP A C 1
ATOM 2421 O O . ASP A 1 309 ? -17.977 -27.723 17.314 1.00 91.62 309 ASP A O 1
ATOM 2425 N N . LYS A 1 310 ? -17.942 -29.858 17.994 1.00 95.62 310 LYS A N 1
ATOM 2426 C CA . LYS A 1 310 ? -18.232 -30.384 16.649 1.00 95.62 310 LYS A CA 1
ATOM 2427 C C . LYS A 1 310 ? -19.585 -29.907 16.139 1.00 95.62 310 LYS A C 1
ATOM 2429 O O . LYS A 1 310 ? -19.711 -29.594 14.952 1.00 95.62 310 LYS A O 1
ATOM 2434 N N . ALA A 1 311 ? -20.600 -29.861 17.001 1.00 93.38 311 ALA A N 1
ATOM 2435 C CA . ALA A 1 311 ? -21.915 -29.358 16.627 1.00 93.38 311 ALA A CA 1
ATOM 2436 C C . ALA A 1 311 ? -21.868 -27.855 16.303 1.00 93.38 311 ALA A C 1
ATOM 2438 O O . ALA A 1 311 ? -22.461 -27.433 15.307 1.00 93.38 311 ALA A O 1
ATOM 2439 N N . ALA A 1 312 ? -21.115 -27.063 17.073 1.00 92.31 312 ALA A N 1
ATOM 2440 C CA . ALA A 1 312 ? -20.918 -25.638 16.813 1.00 92.31 312 ALA A CA 1
ATOM 2441 C C . ALA A 1 312 ? -20.189 -25.380 15.479 1.00 92.31 312 ALA A C 1
ATOM 2443 O O . ALA A 1 312 ? -20.682 -24.617 14.644 1.00 92.31 312 ALA A O 1
ATOM 2444 N N . ILE A 1 313 ? -19.078 -26.079 15.215 1.00 94.25 313 ILE A N 1
ATOM 2445 C CA . ILE A 1 313 ? -18.312 -25.944 13.963 1.00 94.25 313 ILE A CA 1
ATOM 2446 C C . ILE A 1 313 ? -19.164 -26.351 12.751 1.00 94.25 313 ILE A C 1
ATOM 2448 O O . ILE A 1 313 ? -19.126 -25.681 11.719 1.00 94.25 313 ILE A O 1
ATOM 2452 N N . ARG A 1 314 ? -19.995 -27.399 12.867 1.00 94.12 314 ARG A N 1
ATOM 2453 C CA . ARG A 1 314 ? -20.935 -27.798 11.801 1.00 94.12 314 ARG A CA 1
ATOM 2454 C C . ARG A 1 314 ? -21.965 -26.712 11.485 1.00 94.12 314 ARG A C 1
ATOM 2456 O O . ARG A 1 314 ? -22.277 -26.514 10.314 1.00 94.12 314 ARG A O 1
ATOM 2463 N N . ARG A 1 315 ? -22.479 -26.001 12.497 1.00 92.56 315 ARG A N 1
ATOM 2464 C CA . ARG A 1 315 ? -23.412 -24.876 12.293 1.00 92.56 315 ARG A CA 1
ATOM 2465 C C . ARG A 1 315 ? -22.740 -23.718 11.559 1.00 92.56 315 ARG A C 1
ATOM 2467 O O . ARG A 1 315 ? -23.330 -23.179 10.626 1.00 92.56 315 ARG A O 1
ATOM 2474 N N . LEU A 1 316 ? -21.500 -23.390 11.928 1.00 90.50 316 LEU A N 1
ATOM 2475 C CA . LEU A 1 316 ? -20.711 -22.376 11.224 1.00 90.50 316 LEU A CA 1
ATOM 2476 C C . LEU A 1 316 ? -20.477 -22.780 9.765 1.00 90.50 316 LEU A C 1
ATOM 2478 O O . LEU A 1 316 ? -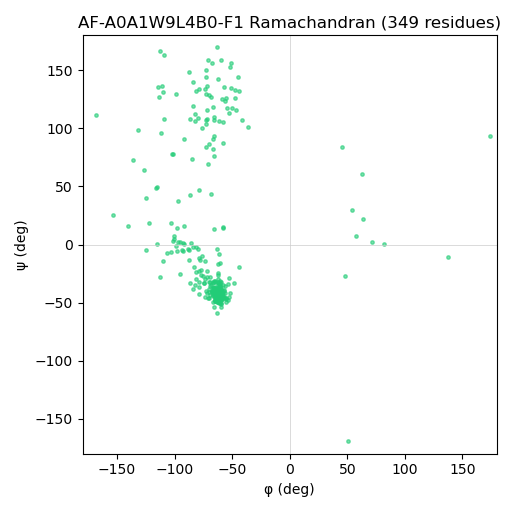20.791 -21.999 8.871 1.00 90.50 316 LEU A O 1
ATOM 2482 N N . LEU A 1 317 ? -20.057 -24.024 9.510 1.00 93.06 317 LEU A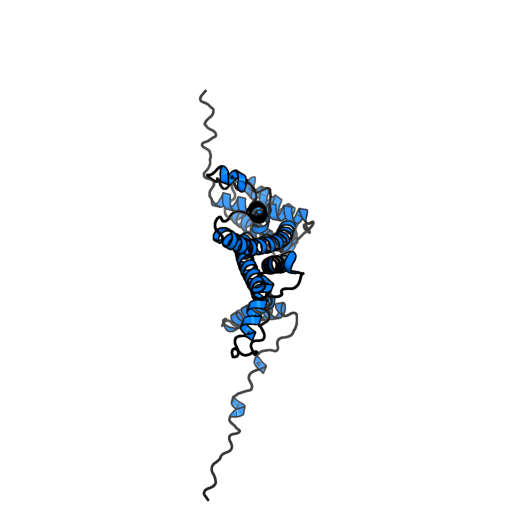 N 1
ATOM 2483 C CA . LEU A 1 317 ? -19.854 -24.526 8.148 1.00 93.06 317 LEU A CA 1
ATOM 2484 C C . LEU A 1 317 ? -21.133 -24.432 7.296 1.00 93.06 317 LEU A C 1
ATOM 2486 O O . LEU A 1 317 ? -21.080 -24.000 6.147 1.00 93.06 317 LEU A O 1
ATOM 2490 N N . ALA A 1 318 ? -22.286 -24.790 7.870 1.00 88.44 318 ALA A N 1
ATOM 2491 C CA . ALA A 1 318 ? -23.580 -24.703 7.194 1.00 88.44 318 ALA A CA 1
ATOM 2492 C C . ALA A 1 318 ? -23.981 -23.253 6.863 1.00 88.44 318 ALA A C 1
ATOM 2494 O O . ALA A 1 318 ? -24.553 -23.007 5.801 1.00 88.44 318 ALA A O 1
ATOM 2495 N N . SER A 1 319 ? -23.656 -22.293 7.739 1.00 87.81 319 SER A N 1
ATOM 2496 C CA . SER A 1 319 ? -23.906 -20.868 7.485 1.00 87.81 319 SER A CA 1
ATOM 2497 C C . SER A 1 319 ? -23.002 -20.290 6.391 1.00 87.81 319 SER A C 1
ATOM 2499 O O . SER A 1 319 ? -23.478 -19.527 5.555 1.00 87.81 319 SER A O 1
ATOM 2501 N N . THR A 1 320 ? -21.729 -20.698 6.334 1.00 85.06 320 THR A N 1
ATOM 2502 C CA . THR A 1 320 ? -20.756 -20.193 5.351 1.00 85.06 320 THR A CA 1
ATOM 2503 C C . THR A 1 320 ? -20.994 -20.744 3.942 1.00 85.06 320 THR A C 1
ATOM 2505 O O . THR A 1 320 ? -20.693 -20.071 2.965 1.00 85.06 320 THR A O 1
ATOM 2508 N N . VAL A 1 321 ? -21.542 -21.955 3.807 1.00 82.38 321 VAL A N 1
ATOM 2509 C CA . VAL A 1 321 ? -21.761 -22.612 2.500 1.00 82.38 321 VAL A CA 1
ATOM 2510 C C . VAL A 1 321 ? -23.070 -22.167 1.819 1.00 82.38 321 VAL A C 1
ATOM 2512 O O . VAL A 1 321 ? -23.345 -22.559 0.690 1.00 82.38 321 VAL A O 1
ATOM 2515 N N . GLY A 1 322 ? -23.876 -21.309 2.454 1.00 66.19 322 GLY A N 1
ATOM 2516 C CA . GLY A 1 322 ? -25.085 -20.771 1.826 1.00 66.19 322 GLY A CA 1
ATOM 2517 C C . GLY A 1 322 ? -26.111 -21.861 1.498 1.00 66.19 322 GLY A C 1
ATOM 2518 O O . GLY A 1 322 ? -26.456 -22.080 0.342 1.00 66.19 322 GLY A O 1
ATOM 2519 N N . GLY A 1 323 ? -26.599 -22.574 2.516 1.00 56.34 323 GLY A N 1
ATOM 2520 C CA . GLY A 1 323 ? -27.827 -23.374 2.408 1.00 56.34 323 GLY A CA 1
ATOM 2521 C C . GLY A 1 323 ? -27.761 -24.658 1.569 1.00 56.34 323 GLY A C 1
ATOM 2522 O O . GLY A 1 323 ? -28.776 -25.347 1.473 1.00 56.34 323 GLY A O 1
ATOM 2523 N N . GLN A 1 324 ? -26.610 -25.045 1.007 1.00 52.09 324 GLN A N 1
ATOM 2524 C CA . GLN A 1 324 ? -26.442 -26.415 0.514 1.00 52.09 324 GLN A CA 1
ATOM 2525 C C . GLN A 1 324 ? -26.315 -27.365 1.708 1.00 52.09 324 GLN A C 1
ATOM 2527 O O . GLN A 1 324 ? -25.313 -27.384 2.422 1.00 52.09 324 GLN A O 1
ATOM 2532 N N . THR A 1 325 ? -27.368 -28.145 1.942 1.00 51.97 325 THR A N 1
ATOM 2533 C CA . THR A 1 325 ? -27.429 -29.176 2.978 1.00 51.97 325 THR A CA 1
ATOM 2534 C C . THR A 1 325 ? -26.311 -30.193 2.763 1.00 51.97 325 THR A C 1
ATOM 2536 O O . THR A 1 325 ? -26.384 -31.023 1.856 1.00 51.97 325 THR A O 1
ATOM 2539 N N . VAL A 1 326 ? -25.270 -30.133 3.594 1.00 55.88 326 VAL A N 1
ATOM 2540 C CA . VAL A 1 326 ? -24.250 -31.182 3.665 1.00 55.88 326 VAL A CA 1
ATOM 2541 C C . VAL A 1 326 ? -24.934 -32.433 4.230 1.00 55.88 326 VAL A C 1
ATOM 2543 O O . VAL A 1 326 ? -25.449 -32.367 5.349 1.00 55.88 326 VAL A O 1
ATOM 2546 N N . PRO A 1 327 ? -24.996 -33.554 3.487 1.00 57.75 327 PRO A N 1
ATOM 2547 C CA . PRO A 1 327 ? -25.640 -34.761 3.982 1.00 57.75 327 PRO A CA 1
ATOM 2548 C C . PRO A 1 327 ? -24.906 -35.277 5.231 1.00 57.75 327 PRO A C 1
ATOM 2550 O O . PRO A 1 327 ? -23.675 -35.169 5.310 1.00 57.75 327 PRO A O 1
ATOM 2553 N N . PRO A 1 328 ? -25.637 -35.807 6.226 1.00 62.16 328 PRO A N 1
ATOM 2554 C CA . PRO A 1 328 ? -25.050 -36.306 7.461 1.00 62.16 328 PRO A CA 1
ATOM 2555 C C . PRO A 1 328 ? -24.002 -37.388 7.170 1.00 62.16 328 PRO A C 1
ATOM 2557 O O . PRO A 1 328 ? -24.200 -38.284 6.353 1.00 62.16 328 PRO A O 1
ATOM 2560 N N . ALA A 1 329 ? -22.861 -37.298 7.859 1.00 55.69 329 ALA A N 1
ATOM 2561 C CA . ALA A 1 329 ? -21.693 -38.159 7.656 1.00 55.69 329 ALA A CA 1
ATOM 2562 C C . ALA A 1 329 ? -21.932 -39.656 7.962 1.00 55.69 329 ALA A C 1
ATOM 2564 O O . ALA A 1 329 ? -21.036 -40.466 7.733 1.00 55.69 329 ALA A O 1
ATOM 2565 N N . GLU A 1 330 ? -23.118 -40.027 8.449 1.00 52.41 330 GLU A N 1
ATOM 2566 C CA . GLU A 1 330 ? -23.503 -41.414 8.734 1.00 52.41 330 GLU A CA 1
ATOM 2567 C C . GLU A 1 330 ? -23.787 -42.259 7.481 1.00 52.41 330 GLU A C 1
ATOM 2569 O O . GLU A 1 330 ? -23.755 -43.478 7.574 1.00 52.41 330 GLU A O 1
ATOM 2574 N N . GLU A 1 331 ? -23.954 -41.670 6.290 1.00 52.56 331 GLU A N 1
ATOM 2575 C CA . GLU A 1 331 ? -24.220 -42.447 5.060 1.00 52.56 331 GLU A CA 1
ATOM 2576 C C . GLU A 1 331 ? -22.978 -42.774 4.202 1.00 52.56 331 GLU A C 1
ATOM 2578 O O . GLU A 1 331 ? -23.103 -43.389 3.144 1.00 52.56 331 GLU A O 1
ATOM 2583 N N . ARG A 1 332 ? -21.755 -42.393 4.612 1.00 49.91 332 ARG A N 1
ATOM 2584 C CA . ARG A 1 332 ? -20.535 -42.597 3.787 1.00 49.91 332 ARG A CA 1
ATOM 2585 C C . ARG A 1 332 ? -19.636 -43.772 4.170 1.00 49.91 332 ARG A C 1
ATOM 2587 O O . ARG A 1 332 ? -18.616 -43.973 3.510 1.00 49.91 332 ARG A O 1
ATOM 2594 N N . PHE A 1 333 ? -20.006 -44.578 5.158 1.00 52.81 333 PHE A N 1
ATOM 2595 C CA . PHE A 1 333 ? -19.319 -45.840 5.429 1.00 52.81 333 PHE A CA 1
ATOM 2596 C C . PHE A 1 333 ? -20.251 -47.005 5.093 1.00 52.81 333 PHE A C 1
ATOM 2598 O O . PHE A 1 333 ? -21.068 -47.371 5.930 1.00 52.81 333 PHE A O 1
ATOM 2605 N N . PRO A 1 334 ? -20.165 -47.604 3.887 1.00 52.81 334 PRO A N 1
ATOM 2606 C CA . PRO A 1 334 ? -20.769 -48.910 3.684 1.00 52.81 334 PRO A CA 1
ATOM 2607 C C . PRO A 1 334 ? -20.130 -49.874 4.685 1.00 52.81 334 PRO A C 1
ATOM 2609 O O . PRO A 1 334 ? -18.900 -49.975 4.749 1.00 52.81 334 PRO A O 1
ATOM 2612 N N . ASP A 1 335 ? -20.973 -50.537 5.477 1.00 56.66 335 ASP A N 1
ATOM 2613 C CA . ASP A 1 335 ? -20.599 -51.583 6.421 1.00 56.66 335 ASP A CA 1
ATOM 2614 C C . ASP A 1 335 ? -19.553 -52.511 5.798 1.00 56.66 335 ASP A C 1
ATOM 2616 O O . ASP A 1 335 ? -19.851 -53.357 4.948 1.00 56.66 335 ASP A O 1
ATOM 2620 N N . LYS A 1 336 ? -18.304 -52.387 6.259 1.00 53.28 336 LYS A N 1
ATOM 2621 C CA . LYS A 1 336 ? -17.225 -53.328 5.924 1.00 53.28 336 LYS A CA 1
ATOM 2622 C C . LYS A 1 336 ? -17.536 -54.752 6.401 1.00 53.28 336 LYS A C 1
ATOM 2624 O O . LYS A 1 336 ? -16.832 -55.687 6.032 1.00 53.28 336 LYS A O 1
ATOM 2629 N N . GLU A 1 337 ? -18.602 -54.925 7.177 1.00 54.78 337 GLU A N 1
ATOM 2630 C CA . GLU A 1 337 ? -19.093 -56.211 7.651 1.00 54.78 337 GLU A CA 1
ATOM 2631 C C . GLU A 1 337 ? -19.865 -57.004 6.584 1.00 54.78 337 GLU A C 1
ATOM 2633 O O . GLU A 1 337 ? -19.855 -58.230 6.629 1.00 54.78 337 GLU A O 1
ATOM 2638 N N . LYS A 1 338 ? -20.412 -56.360 5.539 1.00 54.75 338 LYS A N 1
ATOM 2639 C CA . LYS A 1 338 ? -21.118 -57.065 4.447 1.00 54.75 338 LYS A CA 1
ATOM 2640 C C . LYS A 1 338 ? -20.232 -57.554 3.295 1.00 54.75 338 LYS A C 1
ATOM 2642 O O . LYS A 1 338 ? -20.720 -58.246 2.409 1.00 54.75 338 LYS A O 1
ATOM 2647 N N . GLN A 1 339 ? -18.933 -57.238 3.290 1.00 52.19 339 GLN A N 1
ATOM 2648 C CA . GLN A 1 339 ? -17.994 -57.697 2.248 1.00 52.19 339 GLN A CA 1
ATOM 2649 C C . GLN A 1 339 ? -17.183 -58.948 2.630 1.00 52.19 339 GLN A C 1
ATOM 2651 O O . GLN A 1 339 ? -16.372 -59.408 1.831 1.00 52.19 339 GLN A O 1
ATOM 2656 N N . ARG A 1 340 ? -17.405 -59.544 3.811 1.00 55.59 340 ARG A N 1
ATOM 2657 C CA . ARG A 1 340 ? -16.759 -60.815 4.198 1.00 55.59 340 ARG A CA 1
ATOM 2658 C C . ARG A 1 340 ? -17.519 -62.079 3.781 1.00 55.59 340 ARG A C 1
ATOM 2660 O O . ARG A 1 340 ? -16.984 -63.165 3.963 1.00 55.59 340 ARG A O 1
ATOM 2667 N N . GLU A 1 341 ? -18.709 -61.962 3.195 1.00 56.44 341 GLU A N 1
ATOM 2668 C CA . GLU A 1 341 ? -19.566 -63.122 2.884 1.00 56.44 341 GLU A CA 1
ATOM 2669 C C . GLU A 1 341 ? -19.508 -63.584 1.413 1.00 56.44 341 GLU A C 1
ATOM 2671 O O . GLU A 1 341 ? -20.209 -64.509 1.020 1.00 56.44 341 GLU A O 1
ATOM 2676 N N . ILE A 1 342 ? -18.649 -62.980 0.583 1.00 58.50 342 ILE A N 1
ATOM 2677 C CA . ILE A 1 342 ? -18.478 -63.369 -0.828 1.00 58.50 342 ILE A CA 1
ATOM 2678 C C . ILE A 1 342 ? -16.998 -63.652 -1.105 1.00 58.50 342 ILE A C 1
ATOM 2680 O O . ILE A 1 342 ? -16.337 -62.952 -1.867 1.00 58.50 342 ILE A O 1
ATOM 2684 N N . ALA A 1 343 ? -16.456 -64.678 -0.455 1.00 55.44 343 ALA A N 1
ATOM 2685 C CA . ALA A 1 343 ? -15.234 -65.334 -0.906 1.00 55.44 343 ALA A CA 1
ATOM 2686 C C . ALA A 1 343 ? -15.626 -66.728 -1.423 1.00 55.44 343 ALA A C 1
ATOM 2688 O O . ALA A 1 343 ? -16.019 -67.571 -0.616 1.00 55.44 343 ALA A O 1
ATOM 2689 N N . PRO A 1 344 ? -15.599 -66.977 -2.745 1.00 62.34 344 PRO A N 1
ATOM 2690 C CA . PRO A 1 344 ? -15.852 -68.305 -3.277 1.00 62.34 344 PRO A CA 1
ATOM 2691 C C . PRO A 1 344 ? -14.687 -69.233 -2.927 1.00 62.34 344 PRO A C 1
ATOM 2693 O O . PRO A 1 344 ? -13.519 -68.928 -3.171 1.00 62.34 344 PRO A O 1
ATOM 2696 N N . ASP A 1 345 ? -15.053 -70.367 -2.347 1.00 59.62 345 ASP A N 1
ATOM 2697 C CA . ASP A 1 345 ? -14.188 -71.458 -1.925 1.00 59.62 345 ASP A CA 1
ATOM 2698 C C . ASP A 1 345 ? -13.543 -72.115 -3.160 1.00 59.62 345 ASP A C 1
ATOM 2700 O O . ASP A 1 345 ? -14.126 -72.976 -3.821 1.00 59.62 345 ASP A O 1
ATOM 2704 N N . THR A 1 346 ? -12.344 -71.670 -3.542 1.00 59.09 346 THR A N 1
ATOM 2705 C CA . THR A 1 346 ? -11.547 -72.325 -4.587 1.00 59.09 346 THR A CA 1
ATOM 2706 C C . THR A 1 346 ? -10.737 -73.459 -3.971 1.00 59.09 346 THR A C 1
ATOM 2708 O O . THR A 1 346 ? -9.523 -73.358 -3.799 1.00 59.09 346 THR A O 1
ATOM 2711 N N . SER A 1 347 ? -11.426 -74.548 -3.637 1.00 57.94 347 SER A N 1
ATOM 2712 C CA . SER A 1 347 ? -10.822 -75.836 -3.296 1.00 57.94 347 SER A CA 1
ATOM 2713 C C . SER A 1 347 ? -11.587 -76.969 -3.983 1.00 57.94 347 SER A C 1
ATOM 2715 O O . SER A 1 347 ? -12.329 -77.715 -3.357 1.00 57.94 347 SER A O 1
ATOM 2717 N N . SER A 1 348 ? -11.419 -77.100 -5.302 1.00 54.06 348 SER A N 1
ATOM 2718 C CA . SER A 1 348 ? -11.492 -78.399 -5.985 1.00 54.06 348 SER A CA 1
ATOM 2719 C C . SER A 1 348 ? -10.986 -78.274 -7.422 1.00 54.06 348 SER A C 1
ATOM 2721 O O . SER A 1 348 ? -11.642 -77.638 -8.244 1.00 54.06 348 SER A O 1
ATOM 2723 N N . ALA A 1 349 ? -9.843 -78.887 -7.724 1.00 52.78 349 ALA A N 1
ATOM 2724 C CA . ALA A 1 349 ? -9.634 -79.713 -8.919 1.00 52.78 349 ALA A CA 1
ATOM 2725 C C . ALA A 1 349 ? -8.155 -80.113 -8.997 1.00 52.78 349 ALA A C 1
ATOM 2727 O O . ALA A 1 349 ? -7.309 -79.396 -9.523 1.00 52.78 349 ALA A O 1
ATOM 2728 N N . VAL A 1 350 ? -7.879 -81.286 -8.434 1.00 60.50 350 VAL A N 1
ATOM 2729 C CA . VAL A 1 350 ? -6.809 -82.175 -8.883 1.00 60.50 350 VAL A CA 1
ATOM 2730 C C . VAL A 1 350 ? -7.259 -82.775 -10.217 1.00 60.50 350 VAL A C 1
ATOM 2732 O O . VAL A 1 350 ? -8.412 -83.196 -10.330 1.00 60.50 350 VAL A O 1
ATOM 2735 N N . GLY A 1 351 ? -6.350 -82.823 -11.189 1.00 56.34 351 GLY A N 1
ATOM 2736 C CA . GLY A 1 351 ? -6.515 -83.469 -12.490 1.00 56.34 351 GLY A CA 1
ATOM 2737 C C . GLY A 1 351 ? -5.294 -83.240 -13.354 1.00 56.34 351 GLY A C 1
ATOM 2738 O O . GLY A 1 351 ? -5.303 -82.215 -14.067 1.00 56.34 351 GLY A O 1
#

Foldseek 3Di:
DPDPDPVPPPPPPPDVVLVVVVVLLVLLVLLVVVCVVVVLQDFDQDQDPVRDTDRHRLVVLSVVLCCPSPPDDPDDPVVVVVSVVSSVSSQVVSPVSLPPADSQLSQQQDQPDQPDPPDDDVVCCVQQPRGHNLVSLVSVLVVVLVVLVVLLVVLVVCCVVCVPDPPDPVVNVVSVLQLQLSLLLNLLSVLVVVVSVVCSVSSVDHSVCSVVSVVLSNLSSVQSSVQLVVCVVPPPVPDDPCPVVCVSSVRSSVCSNCVVVVVVVVVVVVVVVPPPPDPPCPVPPPQDPLSVVLVVLVVVLVPDPDPVVVVVSVVVNCVSVPNPDDPDPVPPDDPPVVVPPDDDDPPDDDD

=== Feature glossary ===
Feature key, reading from the visual/contextual features back to the raw sequence:

Rendered structure images. Structure images are PyMOL renders from six orthogonal camera directions. Cartoon representation draws helices as coils and strands as arrows; sticks shows the backbone as bonds; surface shows the solvent-excluded envelope. Rainbow coloring maps sequence position to hue (blue→red, N→C); chain coloring assigns a distinct color per polypeptide.

Contact-map, Ramachandran, and PAE plots. Three diagnostic plots accompany the record. The Cα contact map visualizes the tertiary structure as a 2D adjacency matrix (8 Å cutoff, sequence-local contacts suppressed). The Ramachandran plot shows the distribution of backbone (φ, ψ) torsions, with points in the α and β basins reflecting secondary structure content. The PAE plot shows AlphaFold's inter-residue confidence as a color matrix.

InterPro / GO / CATH / organism. The annotation block draws on four external resources. InterPro: which protein families and domains the sequence belongs to. GO: standardized terms for what the protein does, what process it participates in, and where in the cell it acts. CATH: which structural fold it has in the CATH hierarchy. Organism: the species of origin.

Nearest PDB structures. Structural nearest neighbors (via Foldseek easy-search vs the PDB). Reported per hit: target PDB id, E-value, and alignment TM-score. A TM-score above ~0.5 is the conventional threshold for 'same fold'.

Predicted aligned error. Predicted aligned error is AlphaFold's pairwise confidence. Unlike pLDDT (per-residue), PAE is per-residue-pair and captures whether two parts of the structure are correctly placed relative to each other. Units are ångströms of expected positional error.

Solvent-accessible surface area. SASA measures how much of the protein is reachable by solvent. It is computed by rolling a water-sized probe over the atomic surface and summing the exposed area (Å²). Per-residue SASA distinguishes core (buried, low SASA) from surface (exposed, high SASA) residues; total SASA is a whole-molecule size measure.

B-factor. Crystallographic B-factors measure how much each atom's electron density is smeared out, in Å². They rise in mobile loops and surface residues and fall in the buried interior. In AlphaFold models this column is repurposed to hold pLDDT instead.

pLDDT. For AlphaFold models, the B-factor field carries pLDDT — the model's own estimate of local accuracy on a 0–100 scale. Regions with pLDDT<50 should be treated as essentially unmodeled; they often correspond to intrinsically disordered segments.

Backbone torsions (φ/ψ). φ (phi) and ψ (psi) are the two rotatable backbone dihedrals per residue: φ is the C(i-1)–N–Cα–C torsion, ψ is the N–Cα–C–N(i+1) torsion, both in degrees on (−180°, 180°]. α-helical residues cluster near (−60°, −45°); β-strand residues near (−120°, +130°). A Ramachandran plot is simply a scatter of (φ, ψ) for every residue.

Radius of gyration, Cα contacts, bounding box. Radius of gyration (Rg) is the root-mean-square distance of Cα atoms from their centroid — a single number for overall size and compactness. A globular domain of N residues has Rg ≈ 2.2·N^0.38 Å; an extended or disordered chain has a much larger Rg. The Cα contact count is the number of residue pairs whose Cα atoms are within 8 Å and are more than four positions apart in sequence — a standard proxy for tertiary packing density. The bounding box is the smallest axis-aligned box enclosing all Cα atoms.

Secondary structure (3-state, P-SEA). Three-state secondary structure (P-SEA) collapses the eight DSSP classes into helix (a), strand (b), and coil (c). P-SEA assigns these from Cα geometry alone — distances and angles — without requiring backbone oxygens, so it works on any Cα trace.

Secondary structure (8-state, DSSP). Secondary structure is the local, repeating backbone conformation. DSSP classifies it into eight states by reading the hydrogen-bond network: three helix types (H, G, I), two β types (E, B), two non-regular types (T, S), and unstructured coil (-).

Foldseek 3Di. The Foldseek 3Di string encodes local tertiary geometry as a 20-letter alphabet — one character per residue — derived from the relative positions of nearby Cα atoms. Unlike the amino-acid sequence, 3Di is a direct function of the 3D structure, so two proteins with the same fold have similar 3Di strings even at low sequence identity.

mmCIF coordinates. Structure coordinates are given as an mmCIF _atom_site loop: one row per atom with element, residue name, chain id, sequence number, and x/y/z position in Å. Only the four main-chain atoms per residue are included here; side chains are omitted to keep the record compact.

Sequence. This is the polypeptide sequence — one letter per residue, N-terminus first. Length ranges from a few dozen residues for small domains to over a thousand for large multi-domain proteins.